Protein AF-I6SZM3-F1 (afdb_monomer_lite)

pLDDT: mean 70.69, std 16.05, range [26.09, 91.19]

Organism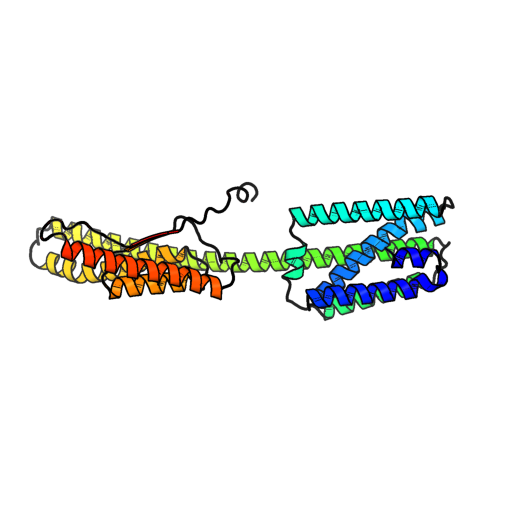: Enterococcus hirae (strain ATCC 9790 / DSM 20160 / JCM 8729 / LMG 6399 / NBRC 3181 / NCIMB 6459 / NCDO 1258 / NCTC 12367 / WDCM 00089 / R) (NCBI:txid768486)

Secondary structure (DSSP, 8-state):
-HHHHHHHH-GGGHHHHHHHHHHHHHHHHHHHH--HHHHHHHHHHHHHHHHHHHIIIIIHHHHTT---HHHHHHHHHHHHHHHHHHHHHHHHHH-HHHHHHT-----HHHHHHHHHHHHHHHHHHTTS-TTSHHHHHHHHHHHHHHHHHHHHHHHHHHHHHHHHHHHHHHHHHHHHHHHHHHHHHHHHHHHHHHHHHHHHHHTT--SSHHHHHHHHHHHHHHHHHHHHHHHHHHTB--HHHHHHHHHHHHHHHHTT--EEEEE-S-BPPPSS-HHHHHHHHHHHHHHHHHHHHHHHHHHHHH-SS------EEEEE-----TTSSS--

InterPro domains:
  IPR036890 Histidine kinase/HSP90-like ATPase superfamily [G3DSA:3.30.565.10] (228-309)

Sequence (328 aa):
MGLTLLNIWLIEWTPVFLVLLYFYNGKYIFQETRNLFIVFLLNTFCVNFIGISVFLTIEVPRFLENYDLLANAILEILLLVAILIVMKELDKKFRISNYLYAYKKNRLFSTFLIICMFMSLLWYHLLFSMDSLDFLLTSFILVASNSFYGLLMLLILLNEKKEEYYQIYLESMKKNEEYYQKLEEFRHDYKNYVGVMEDLVQNKQIHNEIEAIVGEEKEFFETQLNDALHMKLQKIYDPLLQGVFVKFVKRAEELRIPYKIQVNHIIPKLSMNSYDMIRLFTNIIENAFVHYDQTMAKEKKKSRSLLNICGIVFILNLVIPAKTLEKI

Structure (mmCIF, N/CA/C/O backbone):
data_AF-I6SZM3-F1
#
_entry.id   AF-I6SZM3-F1
#
loop_
_atom_site.group_PDB
_atom_site.id
_atom_site.type_symbol
_atom_site.label_atom_id
_atom_site.label_alt_id
_atom_site.label_comp_id
_atom_site.label_asym_id
_atom_site.label_entity_id
_atom_site.label_seq_id
_atom_site.pdbx_PDB_ins_code
_atom_site.Cartn_x
_atom_site.Cartn_y
_atom_site.Cartn_z
_atom_site.occupancy
_atom_site.B_iso_or_equiv
_atom_site.auth_seq_id
_atom_site.auth_comp_id
_atom_site.auth_asym_id
_atom_site.auth_atom_id
_atom_site.pdbx_PDB_model_num
ATOM 1 N N . MET A 1 1 ? 3.524 -2.234 -24.920 1.00 46.41 1 MET A N 1
ATOM 2 C CA . MET A 1 1 ? 3.717 -3.329 -25.895 1.00 46.41 1 MET A CA 1
ATOM 3 C C . MET A 1 1 ? 3.578 -2.865 -27.339 1.00 46.41 1 MET A C 1
ATOM 5 O O . MET A 1 1 ? 4.598 -2.780 -27.997 1.00 46.41 1 MET A O 1
ATOM 9 N N . GLY A 1 2 ? 2.393 -2.489 -27.843 1.00 42.62 2 GLY A N 1
ATOM 10 C CA . GLY A 1 2 ? 2.285 -1.977 -29.228 1.00 42.62 2 GLY A CA 1
ATOM 11 C C . GLY A 1 2 ? 3.115 -0.710 -29.469 1.00 42.62 2 GLY A C 1
ATOM 12 O O . GLY A 1 2 ? 3.754 -0.552 -30.500 1.00 42.62 2 GLY A O 1
ATOM 13 N N . LEU A 1 3 ? 3.182 0.143 -28.447 1.00 44.09 3 LEU A N 1
ATOM 14 C CA . LEU A 1 3 ? 4.001 1.341 -28.470 1.00 44.09 3 LEU A CA 1
ATOM 15 C C . LEU A 1 3 ? 5.521 1.018 -28.405 1.00 44.09 3 LEU A C 1
ATOM 17 O O . LEU A 1 3 ? 6.299 1.488 -29.225 1.00 44.09 3 LEU A O 1
ATOM 21 N N . THR A 1 4 ? 5.956 0.137 -27.504 1.00 50.16 4 THR A N 1
ATOM 22 C CA . THR A 1 4 ? 7.371 -0.280 -27.401 1.00 50.16 4 THR A CA 1
ATOM 23 C C . THR A 1 4 ? 7.883 -0.990 -28.665 1.00 50.16 4 THR A C 1
ATOM 25 O O . THR A 1 4 ? 9.046 -0.840 -29.009 1.00 50.16 4 THR A O 1
ATOM 28 N N . LEU A 1 5 ? 7.013 -1.684 -29.409 1.00 51.66 5 LEU A N 1
ATOM 29 C CA . LEU A 1 5 ? 7.341 -2.274 -30.715 1.00 51.66 5 LEU A CA 1
ATOM 30 C C . LEU A 1 5 ? 7.530 -1.222 -31.824 1.00 51.66 5 LEU A C 1
ATOM 32 O O . LEU A 1 5 ? 8.397 -1.382 -32.676 1.00 51.66 5 LEU A O 1
ATOM 36 N N . LEU A 1 6 ? 6.756 -0.131 -31.798 1.00 49.47 6 LEU A N 1
ATOM 37 C CA . LEU A 1 6 ? 6.913 1.015 -32.709 1.00 49.47 6 LEU A CA 1
ATOM 38 C C . LEU A 1 6 ? 8.250 1.740 -32.498 1.00 49.47 6 LEU A C 1
ATOM 40 O O . LEU A 1 6 ? 8.842 2.241 -33.451 1.00 49.47 6 LEU A O 1
ATOM 44 N N . ASN A 1 7 ? 8.745 1.738 -31.260 1.00 53.72 7 ASN A N 1
ATOM 45 C CA . ASN A 1 7 ? 10.022 2.334 -30.885 1.00 53.72 7 ASN A CA 1
ATOM 46 C C . ASN A 1 7 ? 11.235 1.653 -31.545 1.00 53.72 7 ASN A C 1
ATOM 48 O O . ASN A 1 7 ? 12.211 2.312 -31.885 1.00 53.72 7 ASN A O 1
ATOM 52 N N . ILE A 1 8 ? 11.148 0.341 -31.786 1.00 57.28 8 ILE A N 1
ATOM 53 C CA . ILE A 1 8 ? 12.200 -0.437 -32.461 1.00 57.28 8 ILE A CA 1
ATOM 54 C C . ILE A 1 8 ? 12.401 0.039 -33.913 1.00 57.28 8 ILE A C 1
ATOM 56 O O . ILE A 1 8 ? 13.507 -0.035 -34.438 1.00 57.28 8 ILE A O 1
ATOM 60 N N . TRP A 1 9 ? 11.351 0.566 -34.554 1.00 50.09 9 TRP A N 1
ATOM 61 C CA . TRP A 1 9 ? 11.376 1.028 -35.949 1.00 50.09 9 TRP A CA 1
ATOM 62 C C . TRP A 1 9 ? 11.700 2.523 -36.108 1.00 50.09 9 TRP A C 1
ATOM 64 O O . TRP A 1 9 ? 12.057 2.953 -37.201 1.00 50.09 9 TRP A O 1
ATOM 74 N N . LEU A 1 10 ? 11.583 3.321 -35.040 1.00 57.75 10 LEU A N 1
ATOM 75 C CA . LEU A 1 10 ? 11.772 4.779 -35.041 1.00 57.75 10 LEU A CA 1
ATOM 76 C C . LEU A 1 10 ? 12.722 5.203 -33.913 1.00 57.75 10 LEU A C 1
ATOM 78 O O . LEU A 1 10 ? 12.390 6.049 -33.084 1.00 57.75 10 LEU A O 1
ATOM 82 N N . ILE A 1 11 ? 13.917 4.608 -33.899 1.00 58.97 11 ILE A N 1
ATOM 83 C CA . ILE A 1 11 ? 14.923 4.771 -32.837 1.00 58.97 11 ILE A CA 1
ATOM 84 C C . ILE A 1 11 ? 15.248 6.252 -32.563 1.00 58.97 11 ILE A C 1
ATOM 86 O O . ILE A 1 11 ? 15.385 6.641 -31.404 1.00 58.97 11 ILE A O 1
ATOM 90 N N . GLU A 1 12 ? 15.277 7.104 -33.593 1.00 58.69 12 GLU A N 1
ATOM 91 C CA . GLU A 1 12 ? 15.532 8.551 -33.464 1.00 58.69 12 GLU A CA 1
ATOM 92 C C . GLU A 1 12 ? 14.467 9.299 -32.637 1.00 58.69 12 GLU A C 1
ATOM 94 O O . GLU A 1 12 ? 14.761 10.316 -32.012 1.00 58.69 12 GLU A O 1
ATOM 99 N N . TRP A 1 13 ? 13.234 8.783 -32.579 1.00 64.12 13 TRP A N 1
ATOM 100 C CA . TRP A 1 13 ? 12.106 9.397 -31.865 1.00 64.12 13 TRP A CA 1
ATOM 101 C C . TRP A 1 13 ? 11.828 8.756 -30.500 1.00 64.12 13 TRP A C 1
ATOM 103 O O . TRP A 1 13 ? 10.879 9.149 -29.812 1.00 64.12 13 TRP A O 1
ATOM 113 N N . THR A 1 14 ? 12.677 7.816 -30.073 1.00 64.62 14 THR A N 1
ATOM 114 C CA . THR A 1 14 ? 12.557 7.098 -28.795 1.00 64.62 14 THR A CA 1
ATOM 115 C C . THR A 1 14 ? 12.304 7.995 -27.580 1.00 64.62 14 THR A C 1
ATOM 117 O O . THR A 1 14 ? 11.403 7.690 -26.792 1.00 64.62 14 THR A O 1
ATOM 120 N N . PRO A 1 15 ? 13.004 9.134 -27.409 1.00 64.50 15 PRO A N 1
ATOM 121 C CA . PRO A 1 15 ? 12.801 9.981 -26.235 1.00 64.50 15 PRO A CA 1
ATOM 122 C C . PRO A 1 15 ? 11.405 10.617 -26.205 1.00 64.50 15 PRO A C 1
ATOM 124 O O . PRO A 1 15 ? 10.724 10.593 -25.180 1.00 64.50 15 PRO A O 1
ATOM 127 N N . VAL A 1 16 ? 10.942 11.138 -27.346 1.00 68.69 16 VAL A N 1
ATOM 128 C CA . VAL A 1 16 ? 9.611 11.761 -27.488 1.00 68.69 16 VAL A CA 1
ATOM 129 C C . VAL A 1 16 ? 8.518 10.739 -27.195 1.00 68.69 16 VAL A C 1
ATOM 131 O O . VAL A 1 16 ? 7.520 11.021 -26.529 1.00 68.69 16 VAL A O 1
ATOM 134 N N . PHE A 1 17 ? 8.740 9.520 -27.663 1.00 69.19 17 PHE A N 1
ATOM 135 C CA . PHE A 1 17 ? 7.823 8.421 -27.496 1.00 69.19 17 PHE A CA 1
ATOM 136 C C . PHE A 1 17 ? 7.663 7.969 -26.040 1.00 69.19 17 PHE A C 1
ATOM 138 O O . PHE A 1 17 ? 6.541 7.796 -25.556 1.00 69.19 17 PHE A O 1
ATOM 145 N N . LEU A 1 18 ? 8.779 7.829 -25.320 1.00 68.50 18 LEU A N 1
ATOM 146 C CA . LEU A 1 18 ? 8.786 7.498 -23.896 1.00 68.50 18 LEU A CA 1
ATOM 147 C C . LEU A 1 18 ? 8.071 8.568 -23.064 1.00 68.50 18 LEU A C 1
ATOM 149 O O . LEU A 1 18 ? 7.306 8.228 -22.161 1.00 68.50 18 LEU A O 1
ATOM 153 N N . VAL A 1 19 ? 8.240 9.848 -23.410 1.00 73.50 19 VAL A N 1
ATOM 154 C CA . VAL A 1 19 ? 7.532 10.959 -22.756 1.00 73.50 19 VAL A CA 1
ATOM 155 C C . VAL A 1 19 ? 6.019 10.865 -22.985 1.00 73.50 19 VAL A C 1
ATOM 157 O O . VAL A 1 19 ? 5.245 10.969 -22.032 1.00 73.50 19 VAL A O 1
ATOM 160 N N . LEU A 1 20 ? 5.566 10.609 -24.216 1.00 76.75 20 LEU A N 1
ATOM 161 C CA . LEU A 1 20 ? 4.136 10.437 -24.506 1.00 76.75 20 LEU A CA 1
ATOM 162 C C . LEU A 1 20 ? 3.536 9.234 -23.768 1.00 76.75 20 LEU A C 1
ATOM 164 O O . LEU A 1 20 ? 2.445 9.338 -23.202 1.00 76.75 20 LEU A O 1
ATOM 168 N N . LEU A 1 21 ? 4.259 8.111 -23.724 1.00 75.62 21 LEU A N 1
ATOM 169 C CA . LEU A 1 21 ? 3.854 6.920 -22.979 1.00 75.62 21 LEU A CA 1
ATOM 170 C C . LEU A 1 21 ? 3.760 7.207 -21.472 1.00 75.62 21 LEU A C 1
ATOM 172 O O . LEU A 1 21 ? 2.810 6.768 -20.823 1.00 75.62 21 LEU A O 1
ATOM 176 N N . TYR A 1 22 ? 4.691 7.997 -20.930 1.00 80.62 22 TYR A N 1
ATOM 177 C CA . TYR A 1 22 ? 4.667 8.450 -19.540 1.00 80.62 22 TYR A CA 1
ATOM 178 C C . TYR A 1 22 ? 3.392 9.244 -19.231 1.00 80.62 22 TYR A C 1
ATOM 180 O O . TYR A 1 22 ? 2.684 8.928 -18.274 1.00 80.62 22 TYR A O 1
ATOM 188 N N . PHE A 1 23 ? 3.040 10.237 -20.053 1.00 84.06 23 PHE A N 1
ATOM 189 C CA . PHE A 1 23 ? 1.817 11.025 -19.854 1.00 84.06 23 PHE A CA 1
ATOM 190 C C . PHE A 1 23 ? 0.540 10.202 -20.049 1.00 84.06 23 PHE A C 1
ATOM 192 O O . PHE A 1 23 ? -0.420 10.374 -19.294 1.00 84.06 23 PHE A O 1
ATOM 199 N N . TYR A 1 24 ? 0.525 9.287 -21.021 1.00 84.75 24 TYR A N 1
ATOM 200 C CA . TYR A 1 24 ? -0.608 8.394 -21.259 1.00 84.75 24 TYR A CA 1
ATOM 201 C C . TYR A 1 24 ? -0.880 7.485 -20.051 1.00 84.75 24 TYR A C 1
ATOM 203 O O . TYR A 1 24 ? -2.004 7.463 -19.541 1.00 84.75 24 TYR A O 1
ATOM 211 N N . ASN A 1 25 ? 0.154 6.807 -19.538 1.00 83.31 25 ASN A N 1
ATOM 212 C CA . ASN A 1 25 ? 0.046 5.980 -18.332 1.00 83.31 25 ASN A CA 1
ATOM 213 C C . ASN A 1 25 ? -0.355 6.819 -17.116 1.00 83.31 25 ASN A C 1
ATOM 215 O O . ASN A 1 25 ? -1.251 6.438 -16.362 1.00 83.31 25 ASN A O 1
ATOM 219 N N . GLY A 1 26 ? 0.248 8.001 -16.963 1.00 85.25 26 GLY A N 1
ATOM 220 C CA . GLY A 1 26 ? -0.077 8.924 -15.882 1.00 85.25 26 GLY A CA 1
ATOM 221 C C . GLY A 1 26 ? -1.551 9.334 -15.882 1.00 85.25 26 GLY A C 1
ATOM 222 O O . GLY A 1 26 ? -2.199 9.310 -14.837 1.00 85.25 26 GLY A O 1
ATOM 223 N N . LYS A 1 27 ? -2.119 9.639 -17.056 1.00 87.69 27 LYS A N 1
ATOM 224 C CA . LYS A 1 27 ? -3.541 9.979 -17.201 1.00 87.69 27 LYS A CA 1
ATOM 225 C C . LYS A 1 27 ? -4.451 8.826 -16.771 1.00 87.69 27 LYS A C 1
ATOM 227 O O . LYS A 1 27 ? -5.414 9.070 -16.049 1.00 87.69 27 LYS A O 1
ATOM 232 N N . TYR A 1 28 ? -4.151 7.599 -17.196 1.00 86.38 28 TYR A N 1
ATOM 233 C CA . TYR A 1 28 ? -4.939 6.417 -16.833 1.00 86.38 28 TYR A CA 1
ATOM 234 C C . TYR A 1 28 ? -4.928 6.175 -15.316 1.00 86.38 28 TYR A C 1
ATOM 236 O O . TYR A 1 28 ? -5.979 6.066 -14.690 1.00 86.38 28 TYR A O 1
ATOM 244 N N . ILE A 1 29 ? -3.745 6.200 -14.693 1.00 84.94 29 ILE A N 1
ATOM 245 C CA . ILE A 1 29 ? -3.606 6.010 -13.240 1.00 84.94 29 ILE A CA 1
ATOM 246 C C . ILE A 1 29 ? -4.281 7.158 -12.469 1.00 84.94 29 ILE A C 1
ATOM 248 O O . ILE A 1 29 ? -4.839 6.947 -11.389 1.00 84.94 29 ILE A O 1
ATOM 252 N N . PHE A 1 30 ? -4.269 8.380 -13.012 1.00 87.31 30 PHE A N 1
ATOM 253 C CA . PHE A 1 30 ? -4.919 9.530 -12.382 1.00 87.31 30 PHE A CA 1
ATOM 254 C C . PHE A 1 30 ? -6.445 9.406 -12.364 1.00 87.31 30 PHE A C 1
ATOM 256 O O . PHE A 1 30 ? -7.066 9.807 -11.379 1.00 87.31 30 PHE A O 1
ATOM 263 N N . GLN A 1 31 ? -7.046 8.835 -13.413 1.00 87.00 31 GLN A N 1
ATOM 264 C CA . GLN A 1 31 ? -8.491 8.587 -13.456 1.00 87.00 31 GLN A CA 1
ATOM 265 C C . GLN A 1 31 ? -8.944 7.667 -12.315 1.00 87.00 31 GLN A C 1
ATOM 267 O O . GLN A 1 31 ? -9.992 7.920 -11.722 1.00 87.00 31 GLN A O 1
ATOM 272 N N . GLU A 1 32 ? -8.121 6.676 -11.968 1.00 83.62 32 GLU A N 1
ATOM 273 C CA . GLU A 1 32 ? -8.418 5.699 -10.918 1.00 83.62 32 GLU A CA 1
ATOM 274 C C . GLU A 1 32 ? -8.120 6.233 -9.506 1.00 83.62 32 GLU A C 1
ATOM 276 O O . GLU A 1 32 ? -8.932 6.128 -8.591 1.00 83.62 32 GLU A O 1
ATOM 281 N N . THR A 1 33 ? -6.947 6.841 -9.314 1.00 81.81 33 THR A N 1
ATOM 282 C CA . THR A 1 33 ? -6.440 7.204 -7.975 1.00 81.81 33 THR A CA 1
ATOM 283 C C . THR A 1 33 ? -6.847 8.603 -7.516 1.00 81.81 33 THR A C 1
ATOM 285 O O . THR A 1 33 ? -6.899 8.862 -6.313 1.00 81.81 33 THR A O 1
ATOM 288 N N . ARG A 1 34 ? -7.065 9.538 -8.455 1.00 83.50 34 ARG A N 1
ATOM 289 C CA . ARG A 1 34 ? -7.217 10.990 -8.217 1.00 83.50 34 ARG A CA 1
ATOM 290 C C . ARG A 1 34 ? -6.131 11.612 -7.320 1.00 83.50 34 ARG A C 1
ATOM 292 O O . ARG A 1 34 ? -6.330 12.694 -6.769 1.00 83.50 34 ARG A O 1
ATOM 299 N N . ASN A 1 35 ? -4.976 10.959 -7.180 1.00 83.38 35 ASN A N 1
ATOM 300 C CA . ASN A 1 35 ? -3.877 11.402 -6.328 1.00 83.38 35 ASN A CA 1
ATOM 301 C C . ASN A 1 35 ? -2.589 11.483 -7.152 1.00 83.38 35 ASN A C 1
ATOM 303 O O . ASN A 1 35 ? -1.994 10.461 -7.489 1.00 83.38 35 ASN A O 1
ATOM 307 N N . LEU A 1 36 ? -2.146 12.709 -7.452 1.00 83.44 36 LEU A N 1
ATOM 308 C CA . LEU A 1 36 ? -0.953 12.963 -8.268 1.00 83.44 36 LEU A CA 1
ATOM 309 C C . LEU A 1 36 ? 0.291 12.265 -7.716 1.00 83.44 36 LEU A C 1
ATOM 311 O O . LEU A 1 36 ? 1.082 11.729 -8.481 1.00 83.44 36 LEU A O 1
ATOM 315 N N . PHE A 1 37 ? 0.434 12.205 -6.395 1.00 84.69 37 PHE A N 1
ATOM 316 C CA . PHE A 1 37 ? 1.552 11.521 -5.760 1.00 84.69 37 PHE A CA 1
ATOM 317 C C . PHE A 1 37 ? 1.614 10.028 -6.122 1.00 84.69 37 PHE A C 1
ATOM 319 O O . PHE A 1 37 ? 2.667 9.518 -6.499 1.00 84.69 37 PHE A O 1
ATOM 326 N N . ILE A 1 38 ? 0.473 9.337 -6.051 1.00 84.56 38 ILE A N 1
ATOM 327 C CA . ILE A 1 38 ? 0.379 7.908 -6.375 1.00 84.56 38 ILE A CA 1
ATOM 328 C C . ILE A 1 38 ? 0.563 7.676 -7.873 1.00 84.56 38 ILE A C 1
ATOM 330 O O . ILE A 1 38 ? 1.220 6.712 -8.258 1.00 84.56 38 ILE A O 1
ATOM 334 N N . VAL A 1 39 ? 0.056 8.587 -8.708 1.00 87.00 39 VAL A N 1
ATOM 335 C CA . VAL A 1 39 ? 0.292 8.559 -10.156 1.00 87.00 39 VAL A CA 1
ATOM 336 C C . VAL A 1 39 ? 1.779 8.585 -10.461 1.00 87.00 39 VAL A C 1
ATOM 338 O O . VAL A 1 39 ? 2.263 7.698 -11.154 1.00 87.00 39 VAL A O 1
ATOM 341 N N . PHE A 1 40 ? 2.511 9.563 -9.927 1.00 84.25 40 PHE A N 1
ATOM 342 C CA . PHE A 1 40 ? 3.946 9.673 -10.171 1.00 84.25 40 PHE A CA 1
ATOM 343 C C . PHE A 1 40 ? 4.708 8.472 -9.622 1.00 84.25 40 PHE A C 1
ATOM 345 O O . PHE A 1 40 ? 5.557 7.930 -10.318 1.00 84.25 40 PHE A O 1
ATOM 352 N N . LEU A 1 41 ? 4.367 8.002 -8.424 1.00 85.44 41 LEU A N 1
ATOM 353 C CA . LEU A 1 41 ? 5.003 6.830 -7.835 1.00 85.44 41 LEU A CA 1
ATOM 354 C C . LEU A 1 41 ? 4.834 5.578 -8.708 1.00 85.44 41 LEU A C 1
ATOM 356 O O . LEU A 1 41 ? 5.822 4.938 -9.060 1.00 85.44 41 LEU A O 1
ATOM 360 N N . LEU A 1 42 ? 3.598 5.244 -9.089 1.00 85.69 42 LEU A N 1
ATOM 361 C CA . LEU A 1 42 ? 3.308 4.075 -9.921 1.00 85.69 42 LEU A CA 1
ATOM 362 C C . LEU A 1 42 ? 3.922 4.197 -11.316 1.00 85.69 42 LEU A C 1
ATOM 364 O O . LEU A 1 42 ? 4.492 3.234 -11.822 1.00 85.69 42 LEU A O 1
ATOM 368 N N . ASN A 1 43 ? 3.851 5.381 -11.921 1.00 85.56 43 ASN A N 1
ATOM 369 C CA . ASN A 1 43 ? 4.403 5.610 -13.250 1.00 85.56 43 ASN A CA 1
ATOM 370 C C . ASN A 1 43 ? 5.937 5.503 -13.244 1.00 85.56 43 ASN A C 1
ATOM 372 O O . ASN A 1 43 ? 6.509 4.855 -14.117 1.00 85.56 43 ASN A O 1
ATOM 376 N N . THR A 1 44 ? 6.602 6.040 -12.214 1.00 84.12 44 THR A N 1
ATOM 377 C CA . THR A 1 44 ? 8.046 5.862 -12.004 1.00 84.12 44 THR A CA 1
ATOM 378 C C . THR A 1 44 ? 8.405 4.392 -11.801 1.00 84.12 44 THR A C 1
ATOM 380 O O . THR A 1 44 ? 9.368 3.932 -12.403 1.00 84.12 44 THR A O 1
ATOM 383 N N . PHE A 1 45 ? 7.619 3.618 -11.044 1.00 85.62 45 PHE A N 1
ATOM 384 C CA . PHE A 1 45 ? 7.834 2.171 -10.928 1.00 85.62 45 PHE A CA 1
ATOM 385 C C . PHE A 1 45 ? 7.740 1.461 -12.284 1.00 85.62 45 PHE A C 1
ATOM 387 O O . PHE A 1 45 ? 8.641 0.703 -12.638 1.00 85.62 45 PHE A O 1
ATOM 394 N N . CYS A 1 46 ? 6.686 1.724 -13.063 1.00 83.25 46 CYS A N 1
ATOM 395 C CA . CYS A 1 46 ? 6.504 1.116 -14.381 1.00 83.25 46 CYS A CA 1
ATOM 396 C C . CYS A 1 46 ? 7.662 1.444 -15.332 1.00 83.25 46 CYS A C 1
ATOM 398 O O . CYS A 1 46 ? 8.212 0.549 -15.969 1.00 83.25 46 CYS A O 1
ATOM 400 N N . VAL A 1 47 ? 8.052 2.717 -15.401 1.00 81.88 47 VAL A N 1
ATOM 401 C CA . VAL A 1 47 ? 9.142 3.186 -16.266 1.00 81.88 47 VAL A CA 1
ATOM 402 C C . VAL A 1 47 ? 10.479 2.612 -15.820 1.00 81.88 47 VAL A C 1
ATOM 404 O O . VAL A 1 47 ? 11.277 2.217 -16.660 1.00 81.88 47 VAL A O 1
ATOM 407 N N . ASN A 1 48 ? 10.707 2.491 -14.513 1.00 86.31 48 ASN A N 1
ATOM 408 C CA . ASN A 1 48 ? 11.931 1.920 -13.973 1.00 86.31 48 ASN A CA 1
ATOM 409 C C . ASN A 1 48 ? 12.075 0.426 -14.306 1.00 86.31 48 ASN A C 1
ATOM 411 O O . ASN A 1 48 ? 13.155 -0.003 -14.689 1.00 86.31 48 ASN A O 1
ATOM 415 N N . PHE A 1 49 ? 10.999 -0.366 -14.239 1.00 85.50 49 PHE A N 1
ATOM 416 C CA . PHE A 1 49 ? 11.053 -1.775 -14.656 1.00 85.50 49 PHE A CA 1
ATOM 417 C C . PHE A 1 49 ? 11.307 -1.945 -16.156 1.00 85.50 49 PHE A C 1
ATOM 419 O O . PHE A 1 49 ? 12.062 -2.833 -16.549 1.00 85.50 49 PHE A O 1
ATOM 426 N N . ILE A 1 50 ? 10.719 -1.078 -16.984 1.00 83.19 50 ILE A N 1
ATOM 427 C CA . ILE A 1 50 ? 11.023 -1.033 -18.420 1.00 83.19 50 ILE A CA 1
ATOM 428 C C . ILE A 1 50 ? 12.493 -0.645 -18.628 1.00 83.19 50 ILE A C 1
ATOM 430 O O . ILE A 1 50 ? 13.192 -1.318 -19.375 1.00 83.19 50 ILE A O 1
ATOM 434 N N . GLY A 1 51 ? 12.985 0.370 -17.912 1.00 83.06 51 GLY A N 1
ATOM 435 C CA . GLY A 1 51 ? 14.378 0.817 -17.966 1.00 83.06 51 GLY A CA 1
ATOM 436 C C . GLY A 1 51 ? 15.380 -0.265 -17.560 1.00 83.06 51 GLY A C 1
ATOM 437 O O . GLY A 1 51 ? 16.348 -0.481 -18.275 1.00 83.06 51 GLY A O 1
ATOM 438 N N . ILE A 1 52 ? 15.120 -1.013 -16.479 1.00 86.62 52 ILE A N 1
ATOM 439 C CA . ILE A 1 52 ? 15.933 -2.180 -16.083 1.00 86.62 52 ILE A CA 1
ATOM 440 C C . ILE A 1 52 ? 15.970 -3.214 -17.212 1.00 86.62 52 ILE A C 1
ATOM 442 O O . ILE A 1 52 ? 17.029 -3.764 -17.512 1.00 86.62 52 ILE A O 1
ATOM 446 N N . SER A 1 53 ? 14.820 -3.476 -17.840 1.00 86.38 53 SER A N 1
ATOM 447 C CA . SER A 1 53 ? 14.736 -4.449 -18.925 1.00 86.38 53 SER A CA 1
ATOM 448 C C . SER A 1 53 ? 15.556 -4.024 -20.138 1.00 86.38 53 SER A C 1
ATOM 450 O O . SER A 1 53 ? 16.372 -4.804 -20.626 1.00 86.38 53 SER A O 1
ATOM 452 N N . VAL A 1 54 ? 15.401 -2.776 -20.580 1.00 83.56 54 VAL A N 1
ATOM 453 C CA . VAL A 1 54 ? 16.154 -2.201 -21.704 1.00 83.56 54 VAL A CA 1
ATOM 454 C C . VAL A 1 54 ? 17.654 -2.159 -21.400 1.00 83.56 54 VAL A C 1
ATOM 456 O O . VAL A 1 54 ? 18.455 -2.591 -22.227 1.00 83.56 54 VAL A O 1
ATOM 459 N N . PHE A 1 55 ? 18.044 -1.737 -20.195 1.00 86.31 55 PHE A N 1
ATOM 460 C CA . PHE A 1 55 ? 19.444 -1.687 -19.771 1.00 86.31 55 PHE A CA 1
ATOM 461 C C . PHE A 1 55 ? 20.120 -3.062 -19.877 1.00 86.31 55 PHE A C 1
ATOM 463 O O . PHE A 1 55 ? 21.179 -3.199 -20.487 1.00 86.31 55 PHE A O 1
ATOM 470 N N . LEU A 1 56 ? 19.485 -4.106 -19.330 1.00 87.19 56 LEU A N 1
ATOM 471 C CA . LEU A 1 56 ? 20.058 -5.455 -19.297 1.00 87.19 56 LEU A CA 1
ATOM 472 C C . LEU A 1 56 ? 20.062 -6.160 -20.658 1.00 87.19 56 LEU A C 1
ATOM 474 O O . LEU A 1 56 ? 20.950 -6.969 -20.912 1.00 87.19 56 LEU A O 1
ATOM 478 N N . THR A 1 57 ? 19.063 -5.905 -21.504 1.00 85.25 57 THR A N 1
ATOM 479 C CA . THR A 1 57 ? 18.850 -6.681 -22.740 1.00 85.25 57 THR A CA 1
ATOM 480 C C . THR A 1 57 ? 19.294 -5.959 -24.004 1.00 85.25 57 THR A C 1
ATOM 482 O O . THR A 1 57 ? 19.588 -6.615 -24.993 1.00 85.25 57 THR A O 1
ATOM 485 N N . ILE A 1 58 ? 19.395 -4.629 -23.987 1.00 81.62 58 ILE A N 1
ATOM 486 C CA . ILE A 1 58 ? 19.776 -3.833 -25.158 1.00 81.62 58 ILE A CA 1
ATOM 487 C C . ILE A 1 58 ? 21.087 -3.098 -24.897 1.00 81.62 58 ILE A C 1
ATOM 489 O O . ILE A 1 58 ? 22.039 -3.287 -25.650 1.00 81.62 58 ILE A O 1
ATOM 493 N N . GLU A 1 59 ? 21.168 -2.294 -23.837 1.00 82.38 59 GLU A N 1
ATOM 494 C CA . GLU A 1 59 ? 22.308 -1.388 -23.632 1.00 82.38 59 GLU A CA 1
ATOM 495 C C . GLU A 1 59 ? 23.597 -2.136 -23.268 1.00 82.38 59 GLU A C 1
ATOM 497 O O . GLU A 1 59 ? 24.639 -1.895 -23.876 1.00 82.38 59 GLU A O 1
ATOM 502 N N . VAL A 1 60 ? 23.528 -3.102 -22.344 1.00 85.94 60 VAL A N 1
ATOM 503 C CA . VAL A 1 60 ? 24.688 -3.929 -21.971 1.00 85.94 60 VAL A CA 1
ATOM 504 C C . VAL A 1 60 ? 25.183 -4.792 -23.147 1.00 85.94 60 VAL A C 1
ATOM 506 O O . VAL A 1 60 ? 26.378 -4.738 -23.444 1.00 85.94 60 VAL A O 1
ATOM 509 N N . PRO A 1 61 ? 24.332 -5.553 -23.870 1.00 86.00 61 PRO A N 1
ATOM 510 C CA . PRO A 1 61 ? 24.787 -6.333 -25.025 1.00 86.00 61 PRO A CA 1
ATOM 511 C C . PRO A 1 61 ? 25.325 -5.483 -26.177 1.00 86.00 61 PRO A C 1
ATOM 513 O O . PRO A 1 61 ? 26.273 -5.901 -26.841 1.00 86.00 61 PRO A O 1
ATOM 516 N N . ARG A 1 62 ? 24.757 -4.288 -26.398 1.00 82.44 62 ARG A N 1
ATOM 517 C CA . ARG A 1 62 ? 25.249 -3.330 -27.396 1.00 82.44 62 ARG A CA 1
ATOM 518 C C . ARG A 1 62 ? 26.643 -2.814 -27.053 1.00 82.44 62 ARG A C 1
ATOM 520 O O . ARG A 1 62 ? 27.493 -2.786 -27.934 1.00 82.44 62 ARG A O 1
ATOM 527 N N . PHE A 1 63 ? 26.895 -2.477 -25.790 1.00 83.56 63 PHE A N 1
ATOM 528 C CA . PHE A 1 63 ? 28.225 -2.067 -25.331 1.00 83.56 63 PHE A CA 1
ATOM 529 C C . PHE A 1 63 ? 29.273 -3.186 -25.455 1.00 83.56 63 PHE A C 1
ATOM 531 O O . PHE A 1 63 ? 30.435 -2.917 -25.737 1.00 83.56 63 PHE A O 1
ATOM 538 N N . LEU A 1 64 ? 28.871 -4.447 -25.269 1.00 86.12 64 LEU A N 1
ATOM 539 C CA . LEU A 1 64 ? 29.749 -5.619 -25.393 1.00 86.12 64 LEU A CA 1
ATOM 540 C C . LEU A 1 64 ? 29.953 -6.101 -26.843 1.00 86.12 64 LEU A C 1
ATOM 542 O O . LEU A 1 64 ? 30.514 -7.178 -27.034 1.00 86.12 64 LEU A O 1
ATOM 546 N N . GLU A 1 65 ? 29.460 -5.361 -27.842 1.00 81.81 65 GLU A N 1
ATOM 547 C CA . GLU A 1 65 ? 29.496 -5.709 -29.276 1.00 81.81 65 GLU A CA 1
ATOM 548 C C . GLU A 1 65 ? 28.823 -7.057 -29.642 1.00 81.81 65 GLU A C 1
ATOM 550 O O . GLU A 1 65 ? 28.911 -7.520 -30.776 1.00 81.81 65 GLU A O 1
ATOM 555 N N . ASN A 1 66 ? 28.067 -7.666 -28.720 1.00 79.00 66 ASN A N 1
ATOM 556 C CA . ASN A 1 66 ? 27.358 -8.942 -28.897 1.00 79.00 66 ASN A CA 1
ATOM 557 C C . ASN A 1 66 ? 25.853 -8.718 -29.126 1.00 79.00 66 ASN A C 1
ATOM 559 O O . ASN A 1 66 ? 24.998 -9.338 -28.485 1.00 79.00 66 ASN A O 1
ATOM 563 N N . TYR A 1 67 ? 25.516 -7.778 -30.008 1.00 78.44 67 TYR A N 1
ATOM 564 C CA . TYR A 1 67 ? 24.141 -7.334 -30.206 1.00 78.44 67 TYR A CA 1
ATOM 565 C C . TYR A 1 67 ? 23.462 -8.022 -31.395 1.00 78.44 67 TYR A C 1
ATOM 567 O O . TYR A 1 67 ? 23.723 -7.694 -32.550 1.00 78.44 67 TYR A O 1
ATOM 575 N N . ASP A 1 68 ? 22.523 -8.920 -31.097 1.00 86.06 68 ASP A N 1
ATOM 576 C CA . ASP A 1 68 ? 21.516 -9.391 -32.051 1.00 86.06 68 ASP A CA 1
ATOM 577 C C . ASP A 1 68 ? 20.154 -8.787 -31.684 1.00 86.06 68 ASP A C 1
ATOM 579 O O . ASP A 1 68 ? 19.610 -9.045 -30.606 1.00 86.06 68 ASP A O 1
ATOM 583 N N . LEU A 1 69 ? 19.603 -7.974 -32.590 1.00 78.81 69 LEU A N 1
ATOM 584 C CA . LEU A 1 69 ? 18.330 -7.269 -32.428 1.00 78.81 69 LEU A CA 1
ATOM 585 C C . LEU A 1 69 ? 17.181 -8.221 -32.051 1.00 78.81 69 LEU A C 1
ATOM 587 O O . LEU A 1 69 ? 16.397 -7.914 -31.153 1.00 78.81 69 LEU A O 1
ATOM 591 N N . LEU A 1 70 ? 17.067 -9.372 -32.724 1.00 81.88 70 LEU A N 1
ATOM 592 C CA . LEU A 1 70 ? 15.937 -10.285 -32.531 1.00 81.88 70 LEU A CA 1
ATOM 593 C C . LEU A 1 70 ? 16.058 -11.053 -31.218 1.00 81.88 70 LEU A C 1
ATOM 595 O O . LEU A 1 70 ? 15.088 -11.133 -30.461 1.00 81.88 70 LEU A O 1
ATOM 599 N N . ALA A 1 71 ? 17.245 -11.591 -30.930 1.00 85.25 71 ALA A N 1
ATOM 600 C CA . ALA A 1 71 ? 17.487 -12.328 -29.695 1.00 85.25 71 ALA A CA 1
ATOM 601 C C . ALA A 1 71 ? 17.282 -11.432 -28.462 1.00 85.25 71 ALA A C 1
ATOM 603 O O . ALA A 1 71 ? 16.606 -11.831 -27.511 1.00 85.25 71 ALA A O 1
ATOM 604 N N . ASN A 1 72 ? 17.787 -10.197 -28.512 1.00 83.94 72 ASN A N 1
ATOM 605 C CA . ASN A 1 72 ? 17.666 -9.235 -27.420 1.00 83.94 72 ASN A CA 1
ATOM 606 C C . ASN A 1 72 ? 16.231 -8.726 -27.232 1.00 83.94 72 ASN A C 1
ATOM 608 O O . ASN A 1 72 ? 15.778 -8.617 -26.096 1.00 83.94 72 ASN A O 1
ATOM 612 N N . ALA A 1 73 ? 15.469 -8.508 -28.310 1.00 82.00 73 ALA A N 1
ATOM 613 C CA . ALA A 1 73 ? 14.053 -8.145 -28.202 1.00 82.00 73 ALA A CA 1
ATOM 614 C C . ALA A 1 73 ? 13.204 -9.273 -27.581 1.00 82.00 73 ALA A C 1
ATOM 616 O O . ALA A 1 73 ? 12.317 -9.018 -26.764 1.00 82.00 73 ALA A O 1
ATOM 617 N N . ILE A 1 74 ? 13.478 -10.537 -27.929 1.00 86.69 74 ILE A N 1
ATOM 618 C CA . ILE A 1 74 ? 12.813 -11.693 -27.303 1.00 86.69 74 ILE A CA 1
ATOM 619 C C . ILE A 1 74 ? 13.177 -11.774 -25.816 1.00 86.69 74 ILE A C 1
ATOM 621 O O . ILE A 1 74 ? 12.299 -11.994 -24.976 1.00 86.69 74 ILE A O 1
ATOM 625 N N . LEU A 1 75 ? 14.453 -11.568 -25.484 1.00 87.19 75 LEU A N 1
ATOM 626 C CA . LEU A 1 75 ? 14.937 -11.562 -24.107 1.00 87.19 75 LEU A CA 1
ATOM 627 C C . LEU A 1 75 ? 14.291 -10.440 -23.280 1.00 87.19 75 LEU A C 1
ATOM 629 O O . LEU A 1 75 ? 13.869 -10.693 -22.153 1.00 87.19 75 LEU A O 1
ATOM 633 N N . GLU A 1 76 ? 14.145 -9.239 -23.845 1.00 85.94 76 GLU A N 1
ATOM 634 C CA . GLU A 1 76 ? 13.457 -8.105 -23.215 1.00 85.94 76 GLU A CA 1
ATOM 635 C C . GLU A 1 76 ? 12.009 -8.465 -22.860 1.00 85.94 76 GLU A C 1
ATOM 637 O O . GLU A 1 76 ? 11.566 -8.271 -21.726 1.00 85.94 76 GLU A O 1
ATOM 642 N N . ILE A 1 77 ? 11.268 -9.052 -23.807 1.00 86.31 77 ILE A N 1
ATOM 643 C CA . ILE A 1 77 ? 9.876 -9.464 -23.584 1.00 86.31 77 ILE A CA 1
ATOM 644 C C . ILE A 1 77 ? 9.797 -10.522 -22.477 1.00 86.31 77 ILE A C 1
ATOM 646 O O . ILE A 1 77 ? 8.943 -10.417 -21.592 1.00 86.31 77 ILE A O 1
ATOM 650 N N . LEU A 1 78 ? 10.679 -11.526 -22.496 1.00 89.62 78 LEU A N 1
ATOM 651 C CA . LEU A 1 78 ? 10.730 -12.564 -21.462 1.00 89.62 78 LEU A CA 1
ATOM 652 C C . LEU A 1 78 ? 11.019 -11.972 -20.078 1.00 89.62 78 LEU A C 1
ATOM 654 O O . LEU A 1 78 ? 10.365 -12.346 -19.101 1.00 89.62 78 LEU A O 1
ATOM 658 N N . LEU A 1 79 ? 11.955 -11.027 -19.993 1.00 88.12 79 LEU A N 1
ATOM 659 C CA . LEU A 1 79 ? 12.334 -10.387 -18.739 1.00 88.12 79 LEU A CA 1
ATOM 660 C C . LEU A 1 79 ? 11.206 -9.502 -18.189 1.00 88.12 79 LEU A C 1
ATOM 662 O O . LEU A 1 79 ? 10.893 -9.580 -17.000 1.00 88.12 79 LEU A O 1
ATOM 666 N N . LEU A 1 80 ? 10.514 -8.744 -19.044 1.00 86.94 80 LEU A N 1
ATOM 667 C CA . LEU A 1 80 ? 9.316 -7.991 -18.658 1.00 86.94 80 LEU A CA 1
ATOM 668 C C . LEU A 1 80 ? 8.207 -8.908 -18.129 1.00 86.94 80 LEU A C 1
ATOM 670 O O . LEU A 1 80 ? 7.594 -8.607 -17.104 1.00 86.94 80 LEU A O 1
ATOM 674 N N . VAL A 1 81 ? 7.957 -10.043 -18.788 1.00 89.50 81 VAL A N 1
ATOM 675 C CA . VAL A 1 81 ? 6.973 -11.031 -18.318 1.00 89.50 81 VAL A CA 1
ATOM 676 C C . VAL A 1 81 ? 7.376 -11.591 -16.953 1.00 89.50 81 VAL A C 1
ATOM 678 O O . VAL A 1 81 ? 6.532 -11.676 -16.058 1.00 89.50 81 VAL A O 1
ATOM 681 N N . ALA A 1 82 ? 8.656 -11.914 -16.754 1.00 89.88 82 ALA A N 1
ATOM 682 C CA . ALA A 1 82 ? 9.165 -12.378 -15.467 1.00 89.88 82 ALA A CA 1
ATOM 683 C C . ALA A 1 82 ? 8.964 -11.328 -14.359 1.00 89.88 82 ALA A C 1
ATOM 685 O O . ALA A 1 82 ? 8.449 -11.659 -13.288 1.00 89.88 82 ALA A O 1
ATOM 686 N N . ILE A 1 83 ? 9.280 -10.056 -14.628 1.00 87.88 83 ILE A N 1
ATOM 687 C CA . ILE A 1 83 ? 9.056 -8.944 -13.692 1.00 87.88 83 ILE A CA 1
ATOM 688 C C . ILE A 1 83 ? 7.571 -8.830 -13.324 1.00 87.88 83 ILE A C 1
ATOM 690 O O . ILE A 1 83 ? 7.238 -8.723 -12.143 1.00 87.88 83 ILE A O 1
ATOM 694 N N . LEU A 1 84 ? 6.661 -8.907 -14.301 1.00 87.56 84 LEU A N 1
ATOM 695 C CA . LEU A 1 84 ? 5.218 -8.835 -14.049 1.00 87.56 84 LEU A CA 1
ATOM 696 C C . LEU A 1 84 ? 4.713 -9.999 -13.185 1.00 87.56 84 LEU A C 1
ATOM 698 O O . LEU A 1 84 ? 3.865 -9.793 -12.313 1.00 87.56 84 LEU A O 1
ATOM 702 N N . ILE A 1 85 ? 5.241 -11.212 -13.383 1.00 90.69 85 ILE A N 1
ATOM 703 C CA . ILE A 1 85 ? 4.921 -12.373 -12.540 1.00 90.69 85 ILE A CA 1
ATOM 704 C C . ILE A 1 85 ? 5.390 -12.127 -11.103 1.00 90.69 85 ILE A C 1
ATOM 706 O O . ILE A 1 85 ? 4.606 -12.305 -10.168 1.00 90.69 85 ILE A O 1
ATOM 710 N N . VAL A 1 86 ? 6.629 -11.662 -10.919 1.00 88.75 86 VAL A N 1
ATOM 711 C CA . VAL A 1 86 ? 7.178 -11.344 -9.592 1.00 88.75 86 VAL A CA 1
ATOM 712 C C . VAL A 1 86 ? 6.340 -10.270 -8.901 1.00 88.75 86 VAL A C 1
ATOM 714 O O . VAL A 1 86 ? 5.946 -10.450 -7.749 1.00 88.75 86 VAL A O 1
ATOM 717 N N . MET A 1 87 ? 5.994 -9.187 -9.603 1.00 84.50 87 MET A N 1
ATOM 718 C CA . MET A 1 87 ? 5.131 -8.133 -9.064 1.00 84.50 87 MET A CA 1
ATOM 719 C C . MET A 1 87 ? 3.765 -8.670 -8.628 1.00 84.50 87 MET A C 1
ATOM 721 O O . MET A 1 87 ? 3.278 -8.310 -7.558 1.00 84.50 87 MET A O 1
ATOM 725 N N . LYS A 1 88 ? 3.159 -9.562 -9.419 1.00 88.25 88 LYS A N 1
ATOM 726 C CA . LYS A 1 88 ? 1.867 -10.175 -9.093 1.00 88.25 88 LYS A CA 1
ATOM 727 C C . LYS A 1 88 ? 1.942 -11.046 -7.840 1.00 88.25 88 LYS A C 1
ATOM 729 O O . LYS A 1 88 ? 1.030 -11.009 -7.017 1.00 88.25 88 LYS A O 1
ATOM 734 N N . GLU A 1 89 ? 3.009 -11.823 -7.673 1.00 88.62 89 GLU A N 1
ATOM 735 C CA . GLU A 1 89 ? 3.205 -12.639 -6.468 1.00 88.62 89 GLU A CA 1
ATOM 736 C C . GLU A 1 89 ? 3.495 -11.782 -5.227 1.00 88.62 89 GLU A C 1
ATOM 738 O O . GLU A 1 89 ? 2.959 -12.050 -4.146 1.00 88.62 89 GLU A O 1
ATOM 743 N N . LEU A 1 90 ? 4.267 -10.700 -5.378 1.00 82.50 90 LEU A N 1
ATOM 744 C CA . LEU A 1 90 ? 4.484 -9.726 -4.307 1.00 82.50 90 LEU A CA 1
ATOM 745 C C . LEU A 1 90 ? 3.171 -9.059 -3.884 1.00 82.50 90 LEU A C 1
ATOM 747 O O . LEU A 1 90 ? 2.895 -8.959 -2.688 1.00 82.50 90 LEU A O 1
ATOM 751 N N . ASP A 1 91 ? 2.329 -8.665 -4.837 1.00 84.62 91 ASP A N 1
ATOM 752 C CA . ASP A 1 91 ? 1.042 -8.043 -4.537 1.00 84.62 91 ASP A CA 1
ATOM 753 C C . ASP A 1 91 ? 0.071 -9.007 -3.840 1.00 84.62 91 ASP A C 1
ATOM 755 O O . ASP A 1 91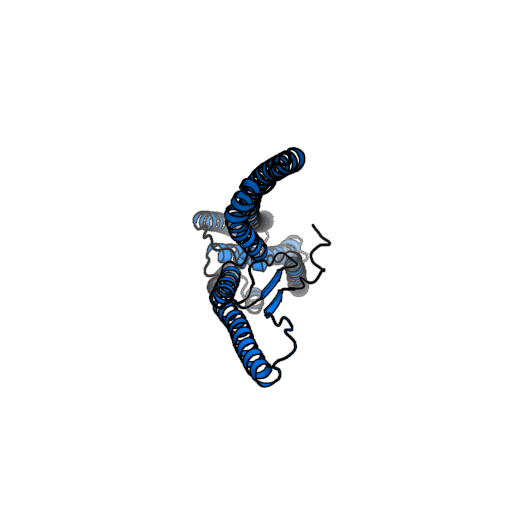 ? -0.579 -8.626 -2.869 1.00 84.62 91 ASP A O 1
ATOM 759 N N . LYS A 1 92 ? 0.037 -10.291 -4.222 1.00 85.75 92 LYS A N 1
ATOM 760 C CA . LYS A 1 92 ? -0.761 -11.302 -3.501 1.00 85.75 92 LYS A CA 1
ATOM 761 C C . LYS A 1 92 ? -0.351 -11.430 -2.033 1.00 85.75 92 LYS A C 1
ATOM 763 O O . LYS A 1 92 ? -1.217 -11.555 -1.165 1.00 85.75 92 LYS A O 1
ATOM 768 N N . LYS A 1 93 ? 0.957 -11.427 -1.757 1.00 81.12 93 LYS A N 1
ATOM 769 C CA . LYS A 1 93 ? 1.503 -11.632 -0.407 1.00 81.12 93 LYS A CA 1
ATOM 770 C C . LYS A 1 93 ? 1.376 -10.387 0.468 1.00 81.12 93 LYS A C 1
ATOM 772 O O . LYS A 1 93 ? 1.011 -10.502 1.633 1.00 81.12 93 LYS A O 1
ATOM 777 N N . PHE A 1 94 ? 1.685 -9.218 -0.085 1.00 77.12 94 PHE A N 1
ATOM 778 C CA . PHE A 1 94 ? 1.812 -7.972 0.672 1.00 77.12 94 PHE A CA 1
ATOM 779 C C . PHE A 1 94 ? 0.666 -6.985 0.438 1.00 77.12 94 PHE A C 1
ATOM 781 O O . PHE A 1 94 ? 0.621 -5.964 1.111 1.00 77.12 94 PHE A O 1
ATOM 788 N N . ARG A 1 95 ? -0.264 -7.265 -0.487 1.00 80.75 95 ARG A N 1
ATOM 789 C CA . ARG A 1 95 ? -1.414 -6.408 -0.835 1.00 80.75 95 ARG A CA 1
ATOM 790 C C . ARG A 1 95 ? -1.023 -4.950 -1.104 1.00 80.75 95 ARG A C 1
ATOM 792 O O . ARG A 1 95 ? -1.760 -4.032 -0.745 1.00 80.75 95 ARG A O 1
ATOM 799 N N . ILE A 1 96 ? 0.141 -4.741 -1.721 1.00 77.25 96 ILE A N 1
ATOM 800 C CA . ILE A 1 96 ? 0.778 -3.429 -1.925 1.00 77.25 96 ILE A CA 1
ATOM 801 C C . ILE A 1 96 ? -0.167 -2.482 -2.669 1.00 77.25 96 ILE A C 1
ATOM 803 O O . ILE A 1 96 ? -0.314 -1.325 -2.278 1.00 77.25 96 ILE A O 1
ATOM 807 N N . SER A 1 97 ? -0.877 -2.989 -3.679 1.00 77.31 97 SER A N 1
ATOM 808 C CA . SER A 1 97 ? -1.854 -2.223 -4.455 1.00 77.31 97 SER A CA 1
ATOM 809 C C . SER A 1 97 ? -2.942 -1.623 -3.568 1.00 77.31 97 SER A C 1
ATOM 811 O O . SER A 1 97 ? -3.246 -0.439 -3.684 1.00 77.31 97 SER A O 1
ATOM 813 N N . ASN A 1 98 ? -3.477 -2.388 -2.611 1.00 79.12 98 ASN A N 1
ATOM 814 C CA . ASN A 1 98 ? -4.512 -1.882 -1.707 1.00 79.12 98 ASN A CA 1
ATOM 815 C C . ASN A 1 98 ? -3.996 -0.722 -0.848 1.00 79.12 98 ASN A C 1
ATOM 817 O O . ASN A 1 98 ? -4.723 0.245 -0.626 1.00 79.12 98 ASN A O 1
ATOM 821 N N . TYR A 1 99 ? -2.743 -0.794 -0.390 1.00 76.06 99 TYR A N 1
ATOM 822 C CA . TYR A 1 99 ? -2.126 0.291 0.371 1.00 76.06 99 TYR A CA 1
ATOM 823 C C . TYR A 1 99 ? -1.928 1.548 -0.483 1.00 76.06 99 TYR A C 1
ATOM 825 O O . TYR A 1 99 ? -2.191 2.651 -0.004 1.00 76.06 99 TYR A O 1
ATOM 833 N N . LEU A 1 100 ? -1.527 1.381 -1.747 1.00 78.62 100 LEU A N 1
ATOM 834 C CA . LEU A 1 100 ? -1.325 2.476 -2.697 1.00 78.62 100 LEU A CA 1
ATOM 835 C C . LEU A 1 100 ? -2.635 3.191 -3.049 1.00 78.62 100 LEU A C 1
ATOM 837 O O . LEU A 1 100 ? -2.708 4.413 -2.944 1.00 78.62 100 LEU A O 1
ATOM 841 N N . TYR A 1 101 ? -3.688 2.446 -3.397 1.00 77.50 101 TYR A N 1
ATOM 842 C CA . TYR A 1 101 ? -4.991 3.026 -3.746 1.00 77.50 101 TYR A CA 1
ATOM 843 C C . TYR A 1 101 ? -5.721 3.635 -2.539 1.00 77.50 101 TYR A C 1
ATOM 845 O O . TYR A 1 101 ? -6.463 4.604 -2.687 1.00 77.50 101 TYR A O 1
ATOM 853 N N . ALA A 1 102 ? -5.497 3.118 -1.327 1.00 75.12 102 ALA A N 1
ATOM 854 C CA . ALA A 1 102 ? -6.076 3.682 -0.107 1.00 75.12 102 ALA A CA 1
ATOM 855 C C . ALA A 1 102 ? -5.382 4.977 0.365 1.00 75.12 102 ALA A C 1
ATOM 857 O O . ALA A 1 102 ? -5.851 5.618 1.313 1.00 75.12 102 ALA A O 1
ATOM 858 N N . TYR A 1 103 ? -4.259 5.363 -0.247 1.00 78.25 103 TYR A N 1
ATOM 859 C CA . TYR A 1 103 ? -3.472 6.515 0.173 1.00 78.25 103 TYR A CA 1
ATOM 860 C C . TYR A 1 103 ? -4.058 7.836 -0.344 1.00 78.25 103 TYR A C 1
ATOM 862 O O . TYR A 1 103 ? -4.064 8.127 -1.541 1.00 78.25 103 TYR A O 1
ATOM 870 N N . LYS A 1 104 ? -4.524 8.682 0.581 1.00 74.31 104 LYS A N 1
ATOM 871 C CA . LYS A 1 104 ? -5.222 9.940 0.252 1.00 74.31 104 LYS A CA 1
ATOM 872 C C . LYS A 1 104 ? -4.371 11.201 0.384 1.00 74.31 104 LYS A C 1
ATOM 874 O O . LYS A 1 104 ? -4.752 12.247 -0.133 1.00 74.31 104 LYS A O 1
ATOM 879 N N . LYS A 1 105 ? -3.241 11.139 1.090 1.00 78.81 105 LYS A N 1
ATOM 880 C CA . LYS A 1 105 ? -2.393 12.313 1.325 1.00 78.81 105 LYS A CA 1
ATOM 881 C C . LYS A 1 105 ? -1.676 12.671 0.023 1.00 78.81 105 LYS A C 1
ATOM 883 O O . LYS A 1 105 ? -1.108 11.806 -0.636 1.00 78.81 105 LYS A O 1
ATOM 888 N N . ASN A 1 106 ? -1.720 13.937 -0.371 1.00 75.88 106 ASN A N 1
ATOM 889 C CA . ASN A 1 106 ? -1.027 14.400 -1.568 1.00 75.88 106 ASN A CA 1
ATOM 890 C C . ASN A 1 106 ? 0.284 15.081 -1.158 1.00 75.88 106 ASN A C 1
ATOM 892 O O . ASN A 1 106 ? 0.271 16.053 -0.404 1.00 75.88 106 ASN A O 1
ATOM 896 N N . ARG A 1 107 ? 1.424 14.566 -1.629 1.00 79.62 107 ARG A N 1
ATOM 897 C CA . ARG A 1 107 ? 2.765 15.078 -1.299 1.00 79.62 107 ARG A CA 1
ATOM 898 C C . ARG A 1 107 ? 3.372 15.800 -2.497 1.00 79.62 107 ARG A C 1
ATOM 900 O O . ARG A 1 107 ? 4.375 15.366 -3.064 1.00 79.62 107 ARG A O 1
ATOM 907 N N . LEU A 1 108 ? 2.755 16.916 -2.876 1.00 80.25 108 LEU A N 1
ATOM 908 C CA . LEU A 1 108 ? 3.129 17.677 -4.073 1.00 80.25 108 LEU A CA 1
ATOM 909 C C . LEU A 1 108 ? 4.602 18.105 -4.075 1.00 80.25 108 LEU A C 1
ATOM 911 O O . LEU A 1 108 ? 5.268 17.950 -5.090 1.00 80.25 108 LEU A O 1
ATOM 915 N N . PHE A 1 109 ? 5.138 18.555 -2.937 1.00 83.31 109 PHE A N 1
ATOM 916 C CA . PHE A 1 109 ? 6.536 18.989 -2.843 1.00 83.31 109 PHE A CA 1
ATOM 917 C C . PHE A 1 109 ? 7.537 17.853 -3.112 1.00 83.31 109 PHE A C 1
ATOM 919 O O . PHE A 1 109 ? 8.448 18.001 -3.919 1.00 83.31 109 PHE A O 1
ATOM 926 N N . SER A 1 110 ? 7.333 16.688 -2.489 1.00 79.12 110 SER A N 1
ATOM 927 C CA . SER A 1 110 ? 8.174 15.506 -2.726 1.00 79.12 110 SER A CA 1
ATOM 928 C C . SER A 1 110 ? 8.056 15.016 -4.169 1.00 79.12 110 SER A C 1
ATOM 930 O O . SER A 1 110 ? 9.062 14.664 -4.776 1.00 79.12 110 SER A O 1
ATOM 932 N N . THR A 1 111 ? 6.845 15.056 -4.728 1.00 82.00 111 THR A N 1
ATOM 933 C CA . THR A 1 111 ? 6.591 14.699 -6.130 1.00 82.00 111 THR A CA 1
ATOM 934 C C . THR A 1 111 ? 7.360 15.621 -7.075 1.00 82.00 111 THR A C 1
ATOM 936 O O . THR A 1 111 ? 8.045 15.152 -7.977 1.00 82.00 111 THR A O 1
ATOM 939 N N . PHE A 1 112 ? 7.299 16.931 -6.832 1.00 85.94 112 PHE A N 1
ATOM 940 C CA . PHE A 1 112 ? 8.017 17.935 -7.610 1.00 85.94 112 PHE A CA 1
ATOM 941 C C . PHE A 1 112 ? 9.535 17.721 -7.564 1.00 85.94 112 PHE A C 1
ATOM 943 O O . PHE A 1 112 ? 10.179 17.703 -8.607 1.00 85.94 112 PHE A O 1
ATOM 950 N N . LEU A 1 113 ? 10.096 17.477 -6.376 1.00 84.56 113 LEU A N 1
ATOM 951 C CA . LEU A 1 113 ? 11.533 17.251 -6.200 1.00 84.56 113 LEU A CA 1
ATOM 952 C C . LEU A 1 113 ? 12.013 16.019 -6.988 1.00 84.56 113 LEU A C 1
ATOM 954 O O . LEU A 1 113 ? 13.030 16.090 -7.675 1.00 84.56 113 LEU A O 1
ATOM 958 N N . ILE A 1 114 ? 11.246 14.922 -6.956 1.00 81.94 114 ILE A N 1
ATOM 959 C CA . ILE A 1 114 ? 11.549 13.701 -7.722 1.00 81.94 114 ILE A CA 1
ATOM 960 C C . ILE A 1 114 ? 11.536 13.981 -9.226 1.00 81.94 114 ILE A C 1
ATOM 962 O O . ILE A 1 114 ? 12.455 13.565 -9.926 1.00 81.94 114 ILE A O 1
ATOM 966 N N . ILE A 1 115 ? 10.533 14.710 -9.723 1.00 83.75 115 ILE A N 1
ATOM 967 C CA . ILE A 1 115 ? 10.455 15.073 -11.144 1.00 83.75 115 ILE A CA 1
ATOM 968 C C . ILE A 1 115 ? 11.663 15.924 -11.540 1.00 83.75 115 ILE A C 1
ATOM 970 O O . ILE A 1 115 ? 12.289 15.646 -12.557 1.00 83.75 115 ILE A O 1
ATOM 974 N N . CYS A 1 116 ? 12.027 16.929 -10.741 1.00 87.25 116 CYS A N 1
ATOM 975 C CA . CYS A 1 116 ? 13.188 17.774 -11.020 1.00 87.25 116 CYS A CA 1
ATOM 976 C C . CYS A 1 116 ? 14.493 16.968 -11.064 1.00 87.25 116 CYS A C 1
ATOM 978 O O . CYS A 1 116 ? 15.263 17.117 -12.012 1.00 87.25 116 CYS A O 1
ATOM 980 N N . MET A 1 117 ? 14.717 16.085 -10.085 1.00 85.44 117 MET A N 1
ATOM 981 C CA . MET A 1 117 ? 15.866 15.172 -10.070 1.00 85.44 117 MET A CA 1
ATOM 982 C C . MET A 1 117 ? 15.883 14.278 -11.312 1.00 85.44 117 MET A C 1
ATOM 984 O O . MET A 1 117 ? 16.877 14.265 -12.035 1.00 85.44 117 MET A O 1
ATOM 988 N N . PHE A 1 118 ? 14.775 13.596 -11.610 1.00 84.69 118 PHE A N 1
ATOM 989 C CA . PHE A 1 118 ? 14.679 12.706 -12.765 1.00 84.69 118 PHE A CA 1
ATOM 990 C C . PHE A 1 118 ? 14.928 13.442 -14.087 1.00 84.69 118 PHE A C 1
ATOM 992 O O . PHE A 1 118 ? 15.730 12.985 -14.896 1.00 84.69 118 PHE A O 1
ATOM 999 N N . MET A 1 119 ? 14.309 14.609 -14.288 1.00 84.69 119 MET A N 1
ATOM 1000 C CA . MET A 1 119 ? 14.493 15.405 -15.505 1.00 84.69 119 MET A CA 1
ATOM 1001 C C . MET A 1 119 ? 15.929 15.919 -15.648 1.00 84.69 119 MET A C 1
ATOM 1003 O O . MET A 1 119 ? 16.451 15.929 -16.758 1.00 84.69 119 MET A O 1
ATOM 1007 N N . SER A 1 120 ? 16.587 16.305 -14.549 1.00 87.50 120 SER A N 1
ATOM 1008 C CA . SER A 1 120 ? 17.996 16.724 -14.582 1.00 87.50 120 SER A CA 1
ATOM 1009 C C . SER A 1 120 ? 18.942 15.580 -14.963 1.00 87.50 120 SER A C 1
ATOM 1011 O O . SER A 1 120 ? 19.822 15.769 -15.801 1.00 87.50 120 SER A O 1
ATOM 1013 N N . LEU A 1 121 ? 18.722 14.380 -14.414 1.00 86.44 121 LEU A N 1
ATOM 1014 C CA . LEU A 1 121 ? 19.496 13.181 -14.742 1.00 86.44 121 LEU A CA 1
ATOM 1015 C C . LEU A 1 121 ? 19.255 12.730 -16.182 1.00 86.44 121 LEU A C 1
ATOM 1017 O O . LEU A 1 121 ? 20.204 12.397 -16.884 1.00 86.44 121 LEU A O 1
ATOM 1021 N N . LEU A 1 122 ? 18.002 12.766 -16.639 1.00 84.31 122 LEU A N 1
ATOM 1022 C CA . LEU A 1 122 ? 17.643 12.430 -18.013 1.00 84.31 122 LEU A CA 1
ATOM 1023 C C . LEU A 1 122 ? 18.252 13.424 -19.008 1.00 84.31 122 LEU A C 1
ATOM 1025 O O . LEU A 1 122 ? 18.780 13.013 -20.035 1.00 84.31 122 LEU A O 1
ATOM 1029 N N . TRP A 1 123 ? 18.249 14.720 -18.685 1.00 87.31 123 TRP A N 1
ATOM 1030 C CA . TRP A 1 123 ? 18.923 15.735 -19.496 1.00 87.31 123 TRP A CA 1
ATOM 1031 C C . TRP A 1 123 ? 20.427 15.479 -19.600 1.00 87.31 123 TRP A C 1
ATOM 1033 O O . TRP A 1 123 ? 20.984 15.534 -20.691 1.00 87.31 123 TRP A O 1
ATOM 1043 N N . TYR A 1 124 ? 21.078 15.165 -18.477 1.00 87.81 124 TYR A N 1
ATOM 1044 C CA . TYR A 1 124 ? 22.503 14.843 -18.456 1.00 87.81 124 TYR A CA 1
ATOM 1045 C C . TYR A 1 124 ? 22.826 13.579 -19.265 1.00 87.81 124 TYR A C 1
ATOM 1047 O O . TYR A 1 124 ? 23.789 13.567 -20.024 1.00 87.81 124 TYR A O 1
ATOM 1055 N N . HIS A 1 125 ? 21.994 12.542 -19.157 1.00 86.94 125 HIS A N 1
ATOM 1056 C CA . HIS A 1 125 ? 22.142 11.289 -19.897 1.00 86.94 125 HIS A CA 1
ATOM 1057 C C . HIS A 1 125 ? 22.067 11.484 -21.424 1.00 86.94 125 HIS A C 1
ATOM 1059 O O . HIS A 1 125 ? 22.858 10.900 -22.159 1.00 86.94 125 HIS A O 1
ATOM 1065 N N . LEU A 1 126 ? 21.186 12.370 -21.904 1.00 85.38 126 LEU A N 1
ATOM 1066 C CA . LEU A 1 126 ? 21.026 12.671 -23.335 1.00 85.38 126 LEU A CA 1
ATOM 1067 C C . LEU A 1 126 ? 22.231 13.384 -23.978 1.00 85.38 126 LEU A C 1
ATOM 1069 O O . LEU A 1 126 ? 22.270 13.507 -25.201 1.00 85.38 126 LEU A O 1
ATOM 1073 N N . LEU A 1 127 ? 23.198 13.874 -23.192 1.00 87.44 127 LEU A N 1
ATOM 1074 C CA . LEU A 1 127 ? 24.406 14.522 -23.719 1.00 87.44 127 LEU A CA 1
ATOM 1075 C C . LEU A 1 127 ? 25.432 13.522 -24.268 1.00 87.44 127 LEU A C 1
ATOM 1077 O O . LEU A 1 127 ? 26.314 13.916 -25.032 1.00 87.44 127 LEU A O 1
ATOM 1081 N N . PHE A 1 128 ? 25.337 12.252 -23.876 1.00 86.38 128 PHE A N 1
ATOM 1082 C CA . PHE A 1 128 ? 26.305 11.224 -24.238 1.00 86.38 128 PHE A CA 1
ATOM 1083 C C . PHE A 1 128 ? 25.842 10.412 -25.446 1.00 86.38 128 PHE A C 1
ATOM 1085 O O . PHE A 1 128 ? 24.655 10.149 -25.636 1.00 86.38 128 PHE A O 1
ATOM 1092 N N . SER A 1 129 ? 26.798 9.994 -26.275 1.00 82.75 129 SER A N 1
ATOM 1093 C CA . SER A 1 129 ? 26.522 9.114 -27.408 1.00 82.75 129 SER A CA 1
ATOM 1094 C C . SER A 1 129 ? 26.251 7.686 -26.935 1.00 82.75 129 SER A C 1
ATOM 1096 O O . SER A 1 129 ? 26.906 7.193 -26.018 1.00 82.75 129 SER A O 1
ATOM 1098 N N . MET A 1 130 ? 25.324 7.007 -27.612 1.00 73.69 130 MET A N 1
ATOM 1099 C CA . MET A 1 130 ? 24.818 5.672 -27.250 1.00 73.69 130 MET A CA 1
ATOM 1100 C C . MET A 1 130 ? 25.904 4.596 -27.090 1.00 73.69 130 MET A C 1
ATOM 1102 O O . MET A 1 130 ? 25.708 3.644 -26.344 1.00 73.69 130 MET A O 1
ATOM 1106 N N . ASP A 1 131 ? 27.040 4.738 -27.776 1.00 75.19 131 ASP A N 1
ATOM 1107 C CA . ASP A 1 131 ? 28.115 3.737 -27.785 1.00 75.19 131 ASP A CA 1
ATOM 1108 C C . ASP A 1 131 ? 29.249 4.066 -26.785 1.00 75.19 131 ASP A C 1
ATOM 1110 O O . ASP A 1 131 ? 30.276 3.393 -26.747 1.00 75.19 131 ASP A O 1
ATOM 1114 N N . SER A 1 132 ? 29.092 5.115 -25.969 1.00 85.44 132 SER A N 1
ATOM 1115 C CA . SER A 1 132 ? 30.095 5.522 -24.978 1.00 85.44 132 SER A CA 1
ATOM 1116 C C . SER A 1 132 ? 29.929 4.807 -23.632 1.00 85.44 132 SER A C 1
ATOM 1118 O O . SER A 1 132 ? 28.821 4.502 -23.188 1.00 85.44 132 SER A O 1
ATOM 1120 N N . LEU A 1 133 ? 31.042 4.596 -22.922 1.00 87.94 133 LEU A N 1
ATOM 1121 C CA . LEU A 1 133 ? 31.023 4.093 -21.543 1.00 87.94 133 LEU A CA 1
ATOM 1122 C C . LEU A 1 133 ? 30.261 5.048 -20.606 1.00 87.94 133 LEU A C 1
ATOM 1124 O O . LEU A 1 133 ? 29.555 4.598 -19.703 1.00 87.94 133 LEU A O 1
ATOM 1128 N N . ASP A 1 134 ? 30.355 6.355 -20.854 1.00 89.06 134 ASP A N 1
ATOM 1129 C CA . ASP A 1 134 ? 29.636 7.381 -20.096 1.00 89.06 134 ASP A CA 1
ATOM 1130 C C . ASP A 1 134 ? 28.114 7.249 -20.256 1.00 89.06 134 ASP A C 1
ATOM 1132 O O . ASP A 1 134 ? 27.368 7.415 -19.288 1.00 89.06 134 ASP A O 1
ATOM 1136 N N . PHE A 1 135 ? 27.637 6.873 -21.446 1.00 87.50 135 PHE A N 1
ATOM 1137 C CA . PHE A 1 135 ? 26.224 6.571 -21.674 1.00 87.50 135 PHE A CA 1
ATOM 1138 C C . PHE A 1 135 ? 25.764 5.372 -20.838 1.00 87.50 135 PHE A C 1
ATOM 1140 O O . PHE A 1 135 ? 24.773 5.471 -20.118 1.00 87.50 135 PHE A O 1
ATOM 1147 N N . LEU A 1 136 ? 26.529 4.276 -20.829 1.00 88.31 136 LEU A N 1
ATOM 1148 C CA . LEU A 1 136 ? 26.193 3.090 -20.035 1.00 88.31 136 LEU A CA 1
ATOM 1149 C C . LEU A 1 136 ? 26.198 3.378 -18.522 1.00 88.31 136 LEU A C 1
ATOM 1151 O O . LEU A 1 136 ? 25.302 2.939 -17.795 1.00 88.31 136 LEU A O 1
ATOM 1155 N N . LEU A 1 137 ? 27.174 4.152 -18.038 1.00 90.12 137 LEU A N 1
ATOM 1156 C CA . LEU A 1 137 ? 27.225 4.576 -16.637 1.00 90.12 137 LEU A CA 1
ATOM 1157 C C . LEU A 1 137 ? 26.047 5.482 -16.270 1.00 90.12 137 LEU A C 1
ATOM 1159 O O . LEU A 1 137 ? 25.442 5.306 -15.211 1.00 90.12 137 LEU A O 1
ATOM 1163 N N . THR A 1 138 ? 25.697 6.440 -17.127 1.00 90.25 138 THR A N 1
ATOM 1164 C CA . THR A 1 138 ? 24.571 7.346 -16.867 1.00 90.25 138 THR A CA 1
ATOM 1165 C C . THR A 1 138 ? 23.225 6.624 -16.930 1.00 90.25 138 THR A C 1
ATOM 1167 O O . THR A 1 138 ? 22.386 6.887 -16.067 1.00 90.25 138 THR A O 1
ATOM 1170 N N . SER A 1 139 ? 23.041 5.649 -17.828 1.00 88.50 139 SER A N 1
ATOM 1171 C CA . SER A 1 139 ? 21.886 4.739 -17.816 1.00 88.50 139 SER A CA 1
ATOM 1172 C C . SER A 1 139 ? 21.779 3.967 -16.506 1.00 88.50 139 SER A C 1
ATOM 1174 O O . SER A 1 139 ? 20.719 3.940 -15.875 1.00 88.50 139 SER A O 1
ATOM 1176 N N . PHE A 1 140 ? 22.890 3.378 -16.050 1.00 90.12 140 PHE A N 1
ATOM 1177 C CA . PHE A 1 140 ? 22.926 2.657 -14.782 1.00 90.12 140 PHE A CA 1
ATOM 1178 C C . PHE A 1 140 ? 22.548 3.571 -13.610 1.00 90.12 140 PHE A C 1
ATOM 1180 O O . PHE A 1 140 ? 21.705 3.206 -12.792 1.00 90.12 140 PHE A O 1
ATOM 1187 N N . ILE A 1 141 ? 23.111 4.783 -13.548 1.00 91.19 141 ILE A N 1
ATOM 1188 C CA . ILE A 1 141 ? 22.794 5.776 -12.512 1.00 91.19 141 ILE A CA 1
ATOM 1189 C C . ILE A 1 141 ? 21.314 6.182 -12.572 1.00 91.19 141 ILE A C 1
ATOM 1191 O O . ILE A 1 141 ? 20.666 6.289 -11.527 1.00 91.19 141 ILE A O 1
ATOM 1195 N N . LEU A 1 142 ? 20.748 6.379 -13.764 1.00 89.19 142 LEU A N 1
ATOM 1196 C CA . LEU A 1 142 ? 19.342 6.745 -13.950 1.00 89.19 142 LEU A CA 1
ATOM 1197 C C . LEU A 1 142 ? 18.399 5.642 -13.445 1.00 89.19 142 LEU A C 1
ATOM 1199 O O . LEU A 1 142 ? 17.449 5.918 -12.710 1.00 89.19 142 LEU A O 1
ATOM 1203 N N . VAL A 1 143 ? 18.680 4.385 -13.788 1.00 90.19 143 VAL A N 1
ATOM 1204 C CA . VAL A 1 143 ? 17.900 3.226 -13.332 1.00 90.19 143 VAL A CA 1
ATOM 1205 C C . VAL A 1 143 ? 18.078 2.990 -11.828 1.00 90.19 143 VAL A C 1
ATOM 1207 O O . VAL A 1 143 ? 17.103 2.773 -11.104 1.00 90.19 143 VAL A O 1
ATOM 1210 N N . ALA A 1 144 ? 19.307 3.071 -11.317 1.00 90.94 144 ALA A N 1
ATOM 1211 C CA . ALA A 1 144 ? 19.598 2.859 -9.902 1.00 90.94 144 ALA A CA 1
ATOM 1212 C C . ALA A 1 144 ? 18.947 3.936 -9.019 1.00 90.94 144 ALA A C 1
ATOM 1214 O O . ALA A 1 144 ? 18.306 3.613 -8.017 1.00 90.94 144 ALA A O 1
ATOM 1215 N N . SER A 1 145 ? 19.053 5.209 -9.409 1.00 89.31 145 SER A N 1
ATOM 1216 C CA . SER A 1 145 ? 18.443 6.325 -8.678 1.00 89.31 145 SER A CA 1
ATOM 1217 C C . SER A 1 145 ? 16.916 6.237 -8.670 1.00 89.31 145 SER A C 1
ATOM 1219 O O . SER A 1 145 ? 16.311 6.336 -7.602 1.00 89.31 145 SER A O 1
ATOM 1221 N N . ASN A 1 146 ? 16.277 5.954 -9.810 1.00 87.75 146 ASN A N 1
ATOM 1222 C CA . ASN A 1 146 ? 14.825 5.753 -9.871 1.00 87.75 146 ASN A CA 1
ATOM 1223 C C . ASN A 1 146 ? 14.355 4.563 -9.031 1.00 87.75 146 ASN A C 1
ATOM 1225 O O . ASN A 1 146 ? 13.341 4.667 -8.336 1.00 87.75 146 ASN A O 1
ATOM 1229 N N . SER A 1 147 ? 15.101 3.455 -9.050 1.00 89.31 147 SER A N 1
ATOM 1230 C CA . SER A 1 147 ? 14.831 2.288 -8.203 1.00 89.31 147 SER A CA 1
ATOM 1231 C C . SER A 1 147 ? 14.884 2.653 -6.721 1.00 89.31 147 SER A C 1
ATOM 1233 O O . SER A 1 147 ? 13.978 2.311 -5.958 1.00 89.31 147 SER A O 1
ATOM 1235 N N . PHE A 1 148 ? 15.924 3.389 -6.318 1.00 88.56 148 PHE A N 1
ATOM 1236 C CA . PHE A 1 148 ? 16.115 3.836 -4.944 1.00 88.56 148 PHE A CA 1
ATOM 1237 C C . PHE A 1 148 ? 14.987 4.767 -4.483 1.00 88.56 148 PHE A C 1
ATOM 1239 O O . PHE A 1 148 ? 14.412 4.552 -3.414 1.00 88.56 148 PHE A O 1
ATOM 1246 N N . TYR A 1 149 ? 14.608 5.749 -5.306 1.00 84.81 149 TYR A N 1
ATOM 1247 C CA . TYR A 1 149 ? 13.490 6.642 -5.002 1.00 84.81 149 TYR A CA 1
ATOM 1248 C C . TYR A 1 149 ? 12.159 5.899 -4.922 1.00 84.81 149 TYR A C 1
ATOM 1250 O O . TYR A 1 149 ? 11.431 6.074 -3.947 1.00 84.81 149 TYR A O 1
ATOM 1258 N N . GLY A 1 150 ? 11.844 5.042 -5.898 1.00 84.69 150 GLY A N 1
ATOM 1259 C CA . GLY A 1 150 ? 10.620 4.240 -5.876 1.00 84.69 150 GLY A CA 1
ATOM 1260 C C . GLY A 1 150 ? 10.504 3.424 -4.587 1.00 84.69 150 GLY A C 1
ATOM 1261 O O . GLY A 1 150 ? 9.476 3.468 -3.907 1.00 84.69 150 GLY A O 1
ATOM 1262 N N . LEU A 1 151 ? 11.590 2.752 -4.195 1.00 86.12 151 LEU A N 1
ATOM 1263 C CA . LEU A 1 151 ? 11.655 1.961 -2.969 1.00 86.12 151 LEU A CA 1
ATOM 1264 C C . LEU A 1 151 ? 11.484 2.823 -1.711 1.00 86.12 151 LEU A C 1
ATOM 1266 O O . LEU A 1 151 ? 10.663 2.483 -0.858 1.00 86.12 151 LEU A O 1
ATOM 1270 N N . LEU A 1 152 ? 12.202 3.945 -1.595 1.00 85.06 152 LEU A N 1
ATOM 1271 C CA . LEU A 1 152 ? 12.075 4.870 -0.461 1.00 85.06 152 LEU A CA 1
ATOM 1272 C C . LEU A 1 152 ? 10.637 5.350 -0.279 1.00 85.06 152 LEU A C 1
ATOM 1274 O O . LEU A 1 152 ? 10.103 5.339 0.830 1.00 85.06 152 LEU A O 1
ATOM 1278 N N . MET A 1 153 ? 9.996 5.753 -1.372 1.00 81.81 153 MET A N 1
ATOM 1279 C CA . MET A 1 153 ? 8.636 6.268 -1.319 1.00 81.81 153 MET A CA 1
ATOM 1280 C C . MET A 1 153 ? 7.625 5.184 -0.938 1.00 81.81 153 MET A C 1
ATOM 1282 O O . MET A 1 153 ? 6.691 5.452 -0.179 1.00 81.81 153 MET A O 1
ATOM 1286 N N . LEU A 1 154 ? 7.838 3.951 -1.401 1.00 83.12 154 LEU A N 1
ATOM 1287 C CA . LEU A 1 154 ? 7.046 2.796 -0.991 1.00 83.12 154 LEU A CA 1
ATOM 1288 C C . LEU A 1 154 ? 7.229 2.485 0.504 1.00 83.12 154 LEU A C 1
ATOM 1290 O O . LEU A 1 154 ? 6.237 2.273 1.199 1.00 83.12 154 LEU A O 1
ATOM 1294 N N . LEU A 1 155 ? 8.460 2.528 1.026 1.00 83.62 155 LEU A N 1
ATOM 1295 C CA . LEU A 1 155 ? 8.726 2.344 2.458 1.00 83.62 155 LEU A CA 1
ATOM 1296 C C . LEU A 1 155 ? 8.052 3.417 3.316 1.00 83.62 155 LEU A C 1
ATOM 1298 O O . LEU A 1 155 ? 7.437 3.088 4.329 1.00 83.62 155 LEU A O 1
ATOM 1302 N N . ILE A 1 156 ? 8.124 4.685 2.904 1.00 83.31 156 ILE A N 1
ATOM 1303 C CA . ILE A 1 156 ? 7.457 5.792 3.600 1.00 83.31 156 ILE A CA 1
ATOM 1304 C C . ILE A 1 156 ? 5.946 5.551 3.669 1.00 83.31 156 ILE A C 1
ATOM 1306 O O . ILE A 1 156 ? 5.346 5.713 4.731 1.00 83.31 156 ILE A O 1
ATOM 1310 N N . LEU A 1 157 ? 5.334 5.138 2.557 1.00 81.25 157 LEU A N 1
ATOM 1311 C CA . LEU A 1 157 ? 3.899 4.867 2.497 1.00 81.25 157 LEU A CA 1
ATOM 1312 C C . LEU A 1 157 ? 3.501 3.705 3.413 1.00 81.25 157 LEU A C 1
ATOM 1314 O O . LEU A 1 157 ? 2.515 3.806 4.147 1.00 81.25 157 LEU A O 1
ATOM 1318 N N . LEU A 1 158 ? 4.275 2.616 3.401 1.00 80.75 158 LEU A N 1
ATOM 1319 C CA . LEU A 1 158 ? 4.040 1.468 4.278 1.00 80.75 158 LEU A CA 1
ATOM 1320 C C . LEU A 1 158 ? 4.189 1.844 5.757 1.00 80.75 158 LEU A C 1
ATOM 1322 O O . LEU A 1 158 ? 3.387 1.406 6.583 1.00 80.75 158 LEU A O 1
ATOM 1326 N N . ASN A 1 159 ? 5.176 2.677 6.092 1.00 82.00 159 ASN A N 1
ATOM 1327 C CA . ASN A 1 159 ? 5.413 3.087 7.470 1.00 82.00 159 ASN A CA 1
ATOM 1328 C C . ASN A 1 159 ? 4.323 4.035 7.990 1.00 82.00 159 ASN A C 1
ATOM 1330 O O . ASN A 1 159 ? 3.839 3.834 9.098 1.00 82.00 159 ASN A O 1
ATOM 1334 N N . GLU A 1 160 ? 3.854 4.996 7.183 1.00 79.81 160 GLU A N 1
ATOM 1335 C CA . GLU A 1 160 ? 2.729 5.867 7.572 1.00 79.81 160 GLU A CA 1
ATOM 1336 C C . GLU A 1 160 ? 1.458 5.057 7.849 1.00 79.81 160 GLU A C 1
ATOM 1338 O O . GLU A 1 160 ? 0.738 5.331 8.808 1.00 79.81 160 GLU A O 1
ATOM 1343 N N . LYS A 1 161 ? 1.183 4.029 7.037 1.00 75.31 161 LYS A N 1
ATOM 1344 C CA . LYS A 1 161 ? 0.043 3.141 7.285 1.00 75.31 161 LYS A CA 1
ATOM 1345 C C . LYS A 1 161 ? 0.208 2.361 8.582 1.00 75.31 161 LYS A C 1
ATOM 1347 O O . LYS A 1 161 ? -0.747 2.248 9.346 1.00 75.31 161 LYS A O 1
ATOM 1352 N N . LYS A 1 162 ? 1.408 1.843 8.847 1.00 79.06 162 LYS A N 1
ATOM 1353 C CA . LYS A 1 162 ? 1.717 1.161 10.108 1.00 79.06 162 LYS A CA 1
ATOM 1354 C C . LYS A 1 162 ? 1.524 2.089 11.308 1.00 79.06 162 LYS A C 1
ATOM 1356 O O . LYS A 1 162 ? 0.974 1.661 12.317 1.00 79.06 162 LYS A O 1
ATOM 1361 N N . GLU A 1 163 ? 1.930 3.346 11.186 1.00 81.31 163 GLU A N 1
ATOM 1362 C CA . GLU A 1 163 ? 1.791 4.347 12.240 1.00 81.31 163 GLU A CA 1
ATOM 1363 C C . GLU A 1 163 ? 0.326 4.728 12.492 1.00 81.31 163 GLU A C 1
ATOM 1365 O O . GLU A 1 163 ? -0.084 4.804 13.645 1.00 81.31 163 GLU A O 1
ATOM 1370 N N . GLU A 1 164 ? -0.499 4.843 11.445 1.00 79.81 164 GLU A N 1
ATOM 1371 C CA . GLU A 1 164 ? -1.955 5.027 11.573 1.00 79.81 164 GLU A CA 1
ATOM 1372 C C . GLU A 1 164 ? -2.593 3.885 12.386 1.00 79.81 164 GLU A C 1
ATOM 1374 O O . GLU A 1 164 ? -3.329 4.132 13.342 1.00 79.81 164 GLU A O 1
ATOM 1379 N N . TYR A 1 165 ? -2.253 2.630 12.071 1.00 78.94 165 TYR A N 1
ATOM 1380 C CA . TYR A 1 165 ? -2.715 1.475 12.849 1.00 78.94 165 TYR A CA 1
ATOM 1381 C C . TYR A 1 165 ? -2.194 1.486 14.288 1.00 78.94 165 TYR A C 1
ATOM 1383 O O . TYR A 1 165 ? -2.935 1.138 15.207 1.00 78.94 165 TYR A O 1
ATOM 1391 N N . TYR A 1 166 ? -0.939 1.886 14.491 1.00 81.88 166 TYR A N 1
ATOM 1392 C CA . TYR A 1 166 ? -0.334 1.955 15.816 1.00 81.88 166 TYR A CA 1
ATOM 1393 C C . TYR A 1 166 ? -1.013 3.005 16.701 1.00 81.88 166 TYR A C 1
ATOM 1395 O O . TYR A 1 166 ? -1.302 2.724 17.859 1.00 81.88 166 TYR A O 1
ATOM 1403 N N . GLN A 1 167 ? -1.347 4.175 16.152 1.00 81.88 167 GLN A N 1
ATOM 1404 C CA . GLN A 1 167 ? -2.080 5.215 16.878 1.00 81.88 167 GLN A CA 1
ATOM 1405 C C . GLN A 1 167 ? -3.487 4.754 17.271 1.00 81.88 167 GLN A C 1
ATOM 1407 O O . GLN A 1 167 ? -3.885 4.915 18.422 1.00 81.88 167 GLN A O 1
ATOM 1412 N N . ILE A 1 168 ? -4.210 4.097 16.357 1.00 81.62 168 ILE A N 1
ATOM 1413 C CA . ILE A 1 168 ? -5.525 3.505 16.659 1.00 81.62 168 ILE A CA 1
ATOM 1414 C C . ILE A 1 168 ? -5.403 2.461 17.780 1.00 81.62 168 ILE A C 1
ATOM 1416 O O . ILE A 1 168 ? -6.235 2.411 18.688 1.00 81.62 168 ILE A O 1
ATOM 1420 N N . TYR A 1 169 ? -4.360 1.631 17.733 1.00 79.56 169 TYR A N 1
ATOM 1421 C CA . TYR A 1 169 ? -4.109 0.622 18.756 1.00 79.56 169 TYR A CA 1
ATOM 1422 C C . TYR A 1 169 ? -3.785 1.248 20.119 1.00 79.56 169 TYR A C 1
ATOM 1424 O O . TYR A 1 169 ? -4.357 0.835 21.125 1.00 79.56 169 TYR A O 1
ATOM 1432 N N . LEU A 1 170 ? -2.926 2.269 20.159 1.00 87.12 170 LEU A N 1
ATOM 1433 C CA . LEU A 1 170 ? -2.601 3.006 21.382 1.00 87.12 170 LEU A CA 1
ATOM 1434 C C . LEU A 1 170 ? -3.835 3.670 21.997 1.00 87.12 170 LEU A C 1
ATOM 1436 O O . LEU A 1 170 ? -4.050 3.567 23.203 1.00 87.12 170 LEU A O 1
ATOM 1440 N N . GLU A 1 171 ? -4.675 4.306 21.180 1.00 86.31 171 GLU A N 1
ATOM 1441 C CA . GLU A 1 171 ? -5.919 4.911 21.657 1.00 86.31 171 GLU A CA 1
ATOM 1442 C C . GLU A 1 171 ? -6.868 3.849 22.234 1.00 86.31 171 GLU A C 1
ATOM 1444 O O . GLU A 1 171 ? -7.484 4.057 23.281 1.00 86.31 171 GLU A O 1
ATOM 1449 N N . SER A 1 172 ? -6.948 2.677 21.595 1.00 76.94 172 SER A N 1
ATOM 1450 C CA . SER A 1 172 ? -7.719 1.546 22.115 1.00 76.94 172 SER A CA 1
ATOM 1451 C C . SER A 1 172 ? -7.152 1.008 23.428 1.00 76.94 172 SER A C 1
ATOM 1453 O O . SER A 1 172 ? -7.930 0.653 24.308 1.00 76.94 172 SER A O 1
ATOM 1455 N N . MET A 1 173 ? -5.827 0.924 23.569 1.00 81.69 173 MET A N 1
ATOM 1456 C CA . MET A 1 173 ? -5.181 0.479 24.807 1.00 81.69 173 MET A CA 1
ATOM 1457 C C . MET A 1 173 ? -5.479 1.441 25.954 1.00 81.69 173 MET A C 1
ATOM 1459 O O . MET A 1 173 ? -5.892 0.991 27.018 1.00 81.69 173 MET A O 1
ATOM 1463 N N . LYS A 1 174 ? -5.377 2.753 25.711 1.00 85.94 174 LYS A N 1
ATOM 1464 C CA . LYS A 1 174 ? -5.694 3.777 26.713 1.00 85.94 174 LYS A CA 1
ATOM 1465 C C . LYS A 1 174 ? -7.144 3.677 27.199 1.00 85.94 174 LYS A C 1
ATOM 1467 O O . LYS A 1 174 ? -7.389 3.660 28.399 1.00 85.94 174 LYS A O 1
ATOM 1472 N N . LYS A 1 175 ? -8.104 3.532 26.277 1.00 77.81 175 LYS A N 1
ATOM 1473 C CA . LYS A 1 175 ? -9.523 3.323 26.633 1.00 77.81 175 LYS A CA 1
ATOM 1474 C C . LYS A 1 175 ? -9.732 2.057 27.466 1.00 77.81 175 LYS A C 1
ATOM 1476 O O . LYS A 1 175 ? -10.578 2.038 28.354 1.00 77.81 175 LYS A O 1
ATOM 1481 N N . ASN A 1 176 ? -8.971 1.002 27.181 1.00 72.44 176 ASN A N 1
ATOM 1482 C CA . ASN A 1 176 ? -9.056 -0.253 27.919 1.00 72.44 176 ASN A CA 1
ATOM 1483 C C . ASN A 1 176 ? -8.467 -0.123 29.334 1.00 72.44 176 ASN A C 1
ATOM 1485 O O . ASN A 1 176 ? -9.001 -0.695 30.275 1.00 72.44 176 ASN A O 1
ATOM 1489 N N . GLU A 1 177 ? -7.395 0.648 29.501 1.00 79.94 177 GLU A N 1
ATOM 1490 C CA . GLU A 1 177 ? -6.806 0.941 30.811 1.00 79.94 177 GLU A CA 1
ATOM 1491 C C . GLU A 1 177 ? -7.757 1.764 31.692 1.00 79.94 177 GLU A C 1
ATOM 1493 O O . GLU A 1 177 ? -8.013 1.381 32.832 1.00 79.94 177 GLU A O 1
ATOM 1498 N N . GLU A 1 178 ? -8.368 2.818 31.141 1.00 78.00 178 GLU A N 1
ATOM 1499 C CA . GLU A 1 178 ? -9.414 3.599 31.824 1.00 78.00 178 GLU A CA 1
ATOM 1500 C C . GLU A 1 178 ? -10.608 2.713 32.229 1.00 78.00 178 GLU A C 1
ATOM 1502 O O . GLU A 1 178 ? -11.191 2.878 33.300 1.00 78.00 178 GLU A O 1
ATOM 1507 N N . TYR A 1 179 ? -10.961 1.735 31.391 1.00 69.69 179 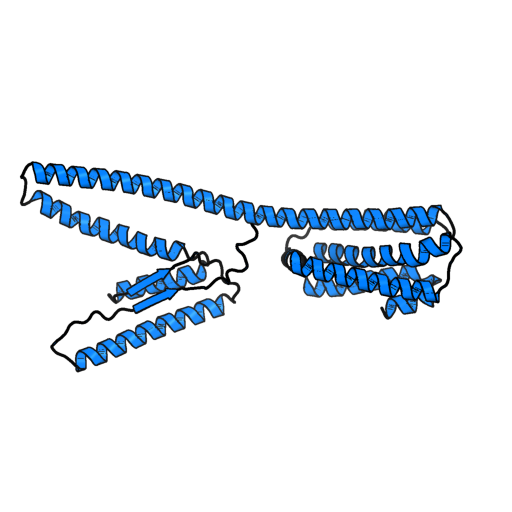TYR A N 1
ATOM 1508 C CA . TYR A 1 179 ? -11.988 0.744 31.703 1.00 69.69 179 TYR A CA 1
ATOM 1509 C C . TYR A 1 179 ? -11.581 -0.178 32.862 1.00 69.69 179 TYR A C 1
ATOM 1511 O O . TYR A 1 179 ? -12.380 -0.404 33.769 1.00 69.69 179 TYR A O 1
ATOM 1519 N N . TYR A 1 180 ? -10.347 -0.692 32.865 1.00 65.56 180 TYR A N 1
ATOM 1520 C CA . TYR A 1 180 ? -9.857 -1.537 33.956 1.00 65.56 180 TYR A CA 1
ATOM 1521 C C . TYR A 1 180 ? -9.804 -0.790 35.286 1.00 65.56 180 TYR A C 1
ATOM 1523 O O . TYR A 1 180 ? -10.140 -1.379 36.309 1.00 65.56 180 TYR A O 1
ATOM 1531 N N . GLN A 1 181 ? -9.446 0.496 35.277 1.00 73.69 181 GLN A N 1
ATOM 1532 C CA . GLN A 1 181 ? -9.477 1.331 36.478 1.00 73.69 181 GLN A CA 1
ATOM 1533 C C . GLN A 1 181 ? -10.897 1.447 37.043 1.00 73.69 181 GLN A C 1
ATOM 1535 O O . GLN A 1 181 ? -11.105 1.166 38.219 1.00 73.69 181 GLN A O 1
ATOM 1540 N N . LYS A 1 182 ? -11.894 1.734 36.198 1.00 66.56 182 LYS A N 1
ATOM 1541 C CA . LYS A 1 182 ? -13.306 1.773 36.622 1.00 66.56 182 LYS A CA 1
ATOM 1542 C C . LYS A 1 182 ? -13.815 0.427 37.136 1.00 66.56 182 LYS A C 1
ATOM 1544 O O . LYS A 1 182 ? -14.605 0.379 38.072 1.00 66.56 182 LYS A O 1
ATOM 1549 N N . LEU A 1 183 ? -13.377 -0.675 36.527 1.00 59.69 183 LEU A N 1
ATOM 1550 C CA . LEU A 1 183 ? -13.745 -2.017 36.979 1.00 59.69 183 LEU A CA 1
ATOM 1551 C C . LEU A 1 183 ? -13.135 -2.338 38.350 1.00 59.69 183 LEU A C 1
ATOM 1553 O O . LEU A 1 183 ? -13.763 -3.013 39.162 1.00 59.69 183 LEU A O 1
ATOM 1557 N N . GLU A 1 184 ? -11.917 -1.866 38.597 1.00 64.31 184 GLU A N 1
ATOM 1558 C CA . GLU A 1 184 ? -11.230 -2.025 39.873 1.00 64.31 184 GLU A CA 1
ATOM 1559 C C . GLU A 1 184 ? -11.899 -1.199 40.981 1.00 64.31 184 GLU A C 1
ATOM 1561 O O . GLU A 1 184 ? -12.133 -1.732 42.066 1.00 64.31 184 GLU A O 1
ATOM 1566 N N . GLU A 1 185 ? -12.292 0.045 40.686 1.00 64.81 185 GLU A N 1
ATOM 1567 C CA . GLU A 1 185 ? -13.121 0.882 41.569 1.00 64.81 185 GLU A CA 1
ATOM 1568 C C . GLU A 1 185 ? -14.444 0.178 41.903 1.00 64.81 185 GLU A C 1
ATOM 1570 O O . GLU A 1 185 ? -14.754 -0.043 43.072 1.00 64.81 185 GLU A O 1
ATOM 1575 N N . PHE A 1 186 ? -15.161 -0.312 40.886 1.00 56.75 186 PHE A N 1
ATOM 1576 C CA . PHE A 1 186 ? -16.398 -1.067 41.087 1.00 56.75 186 PHE A CA 1
ATOM 1577 C C . PHE A 1 186 ? -16.194 -2.330 41.938 1.00 56.75 186 PHE A C 1
ATOM 1579 O O . PHE A 1 186 ? -16.996 -2.636 42.819 1.00 56.75 186 PHE A O 1
ATOM 1586 N N . ARG A 1 187 ? -15.109 -3.081 41.706 1.00 62.72 187 ARG A N 1
ATOM 1587 C CA . ARG A 1 187 ? -14.778 -4.278 42.494 1.00 62.72 187 ARG A CA 1
ATOM 1588 C C . ARG A 1 187 ? -14.527 -3.934 43.958 1.00 62.72 187 ARG A C 1
ATOM 1590 O O . ARG A 1 187 ? -14.925 -4.699 44.837 1.00 62.72 187 ARG A O 1
ATOM 1597 N N . HIS A 1 188 ? -13.834 -2.830 44.212 1.00 65.62 188 HIS A N 1
ATOM 1598 C CA . HIS A 1 188 ? -13.562 -2.352 45.558 1.00 65.62 188 HIS A CA 1
ATOM 1599 C C . HIS A 1 188 ? -14.861 -1.977 46.281 1.00 65.62 188 HIS A C 1
ATOM 1601 O O . HIS A 1 188 ? -15.099 -2.457 47.391 1.00 65.62 188 HIS A O 1
ATOM 1607 N N . ASP A 1 189 ? -15.732 -1.218 45.619 1.00 55.00 189 ASP A N 1
ATOM 1608 C CA . ASP A 1 189 ? -17.027 -0.813 46.170 1.00 55.00 189 ASP A CA 1
ATOM 1609 C C . ASP A 1 189 ? -17.925 -2.027 46.441 1.00 55.00 189 ASP A C 1
ATOM 1611 O O . ASP A 1 189 ? -18.488 -2.156 47.528 1.00 55.00 189 ASP A O 1
ATOM 1615 N N . TYR A 1 190 ? -17.958 -2.994 45.518 1.00 55.94 190 TYR A N 1
ATOM 1616 C CA . TYR A 1 190 ? -18.679 -4.256 45.696 1.00 55.94 190 TYR A CA 1
ATOM 1617 C C . TYR A 1 190 ? -18.159 -5.072 46.887 1.00 55.94 190 TYR A C 1
ATOM 1619 O O . TYR A 1 190 ? -18.938 -5.631 47.659 1.00 55.94 190 TYR A O 1
ATOM 1627 N N . LYS A 1 191 ? -16.836 -5.148 47.065 1.00 58.94 191 LYS A N 1
ATOM 1628 C CA . LYS A 1 191 ? -16.233 -5.874 48.188 1.00 58.94 191 LYS A CA 1
ATOM 1629 C C . LYS A 1 191 ? -16.585 -5.226 49.528 1.00 58.94 191 LYS A C 1
ATOM 1631 O O . LYS A 1 191 ? -16.889 -5.945 50.477 1.00 58.94 191 LYS A O 1
ATOM 1636 N N . ASN A 1 192 ? -16.558 -3.897 49.600 1.00 59.84 192 ASN A N 1
ATOM 1637 C CA . ASN A 1 192 ? -16.968 -3.168 50.800 1.00 59.84 192 ASN A CA 1
ATOM 1638 C C . ASN A 1 192 ? -18.441 -3.407 51.112 1.00 59.84 192 ASN A C 1
ATOM 1640 O O . ASN A 1 192 ? -18.788 -3.666 52.260 1.00 59.84 192 ASN A O 1
ATOM 1644 N N . TYR A 1 193 ? -19.286 -3.397 50.086 1.00 57.66 193 TYR A N 1
ATOM 1645 C CA . TYR A 1 193 ? -20.703 -3.673 50.234 1.00 57.66 193 TYR A CA 1
ATOM 1646 C C . TYR A 1 193 ? -20.987 -5.074 50.801 1.00 57.66 193 TYR A C 1
ATOM 1648 O O . TYR A 1 193 ? -21.718 -5.214 51.781 1.00 57.66 193 TYR A O 1
ATOM 1656 N N . VAL A 1 194 ? -20.359 -6.116 50.239 1.00 54.69 194 VAL A N 1
ATOM 1657 C CA . VAL A 1 194 ? -20.477 -7.488 50.764 1.00 54.69 194 VAL A CA 1
ATOM 1658 C C . VAL A 1 194 ? -20.000 -7.562 52.216 1.00 54.69 194 VAL A C 1
ATOM 1660 O O . VAL A 1 194 ? -20.664 -8.200 53.028 1.00 54.69 194 VAL A O 1
ATOM 1663 N N . GLY A 1 195 ? -18.914 -6.864 52.565 1.00 58.75 195 GLY A N 1
ATOM 1664 C CA . GLY A 1 195 ? -18.427 -6.786 53.945 1.00 58.75 195 GLY A CA 1
ATOM 1665 C C . GLY A 1 195 ? -19.444 -6.170 54.913 1.00 58.75 195 GLY A C 1
ATOM 1666 O O . GLY A 1 195 ? -19.695 -6.731 55.975 1.00 58.75 195 GLY A O 1
ATOM 1667 N N . VAL A 1 196 ? -20.101 -5.072 54.524 1.00 60.31 196 VAL A N 1
ATOM 1668 C CA . VAL A 1 196 ? -21.167 -4.444 55.330 1.00 60.31 196 VAL A CA 1
ATOM 1669 C C . VAL A 1 196 ? -22.354 -5.395 55.516 1.00 60.31 196 VAL A C 1
ATOM 1671 O O . VAL A 1 196 ? -22.895 -5.505 56.616 1.00 60.31 196 VAL A O 1
ATOM 1674 N N . MET A 1 197 ? -22.743 -6.125 54.469 1.00 55.59 197 MET A N 1
ATOM 1675 C CA . MET A 1 197 ? -23.811 -7.124 54.557 1.00 55.59 197 MET A CA 1
ATOM 1676 C C . MET A 1 197 ? -23.444 -8.306 55.461 1.00 55.59 197 MET A C 1
ATOM 1678 O O . MET A 1 197 ? -24.282 -8.761 56.243 1.00 55.59 197 MET A O 1
ATOM 1682 N N . GLU A 1 198 ? -22.204 -8.794 55.393 1.00 61.06 198 GLU A N 1
ATOM 1683 C CA . GLU A 1 198 ? -21.698 -9.838 56.290 1.00 61.06 198 GLU A CA 1
ATOM 1684 C C . GLU A 1 198 ? -21.748 -9.386 57.760 1.00 61.06 198 GLU A C 1
ATOM 1686 O O . GLU A 1 198 ? -22.233 -10.140 58.610 1.00 61.06 198 GLU A O 1
ATOM 1691 N N . ASP A 1 199 ? -21.347 -8.145 58.052 1.00 64.75 199 ASP A N 1
ATOM 1692 C CA . ASP A 1 199 ? -21.384 -7.568 59.401 1.00 64.75 199 ASP A CA 1
ATOM 1693 C C . ASP A 1 199 ? -22.823 -7.413 59.935 1.00 64.75 199 ASP A C 1
ATOM 1695 O O . ASP A 1 199 ? -23.113 -7.770 61.082 1.00 64.75 199 ASP A O 1
ATOM 1699 N N . LEU A 1 200 ? -23.759 -6.932 59.108 1.00 63.59 200 LEU A N 1
ATOM 1700 C CA . LEU A 1 200 ? -25.174 -6.773 59.483 1.00 63.59 200 LEU A CA 1
ATOM 1701 C C . LEU A 1 200 ? -25.854 -8.121 59.771 1.00 63.59 200 LEU A C 1
ATOM 1703 O O . LEU A 1 200 ? -26.618 -8.250 60.735 1.00 63.59 200 LEU A O 1
ATOM 1707 N N . VAL A 1 201 ? -25.541 -9.149 58.976 1.00 61.88 201 VAL A N 1
ATOM 1708 C CA . VAL A 1 201 ? -26.040 -10.517 59.184 1.00 61.88 201 VAL A CA 1
ATOM 1709 C C . VAL A 1 201 ? -25.468 -11.123 60.469 1.00 61.88 201 VAL A C 1
ATOM 1711 O O . VAL A 1 201 ? -26.217 -11.736 61.237 1.00 61.88 201 VAL A O 1
ATOM 1714 N N . GLN A 1 202 ? -24.173 -10.933 60.750 1.00 65.62 202 GLN A N 1
ATOM 1715 C CA . GLN A 1 202 ? -23.544 -11.431 61.981 1.00 65.62 202 GLN A CA 1
ATOM 1716 C C . GLN A 1 202 ? -24.115 -10.771 63.246 1.00 65.62 202 GLN A C 1
ATOM 1718 O O . GLN A 1 202 ? -24.295 -11.448 64.263 1.00 65.62 202 GLN A O 1
ATOM 1723 N N . ASN A 1 203 ? -24.478 -9.488 63.178 1.00 68.19 203 ASN A N 1
ATOM 1724 C CA . ASN A 1 203 ? -24.974 -8.715 64.320 1.00 68.19 203 ASN A CA 1
ATOM 1725 C C . ASN A 1 203 ? -26.483 -8.880 64.615 1.00 68.19 203 ASN A C 1
ATOM 1727 O O . ASN A 1 203 ? -26.997 -8.261 65.548 1.00 68.19 203 ASN A O 1
ATOM 1731 N N . LYS A 1 204 ? -27.207 -9.745 63.884 1.00 61.66 204 LYS A N 1
ATOM 1732 C CA . LYS A 1 204 ? -28.646 -10.055 64.076 1.00 61.66 204 LYS A CA 1
ATOM 1733 C C . LYS A 1 204 ? -29.604 -8.845 64.012 1.00 61.66 204 LYS A C 1
ATOM 1735 O O . LYS A 1 204 ? -30.729 -8.926 64.512 1.00 61.66 204 LYS A O 1
ATOM 1740 N N . GLN A 1 205 ? -29.224 -7.757 63.345 1.00 58.94 205 GLN A N 1
ATOM 1741 C CA . GLN A 1 205 ? -30.085 -6.590 63.094 1.00 58.94 205 GLN A CA 1
ATOM 1742 C C . GLN A 1 205 ? -30.980 -6.841 61.862 1.00 58.94 205 GLN A C 1
ATOM 1744 O O . GLN A 1 205 ? -30.709 -6.365 60.768 1.00 58.94 205 GLN A O 1
ATOM 1749 N N . ILE A 1 206 ? -32.007 -7.693 61.994 1.00 60.78 206 ILE A N 1
ATOM 1750 C CA . ILE A 1 206 ? -32.515 -8.453 60.827 1.00 60.78 206 ILE A CA 1
ATOM 1751 C C . ILE A 1 206 ? -33.773 -7.920 60.113 1.00 60.78 206 ILE A C 1
ATOM 1753 O O . ILE A 1 206 ? -34.090 -8.471 59.067 1.00 60.78 206 ILE A O 1
ATOM 1757 N N . HIS A 1 207 ? -34.509 -6.891 60.547 1.00 56.19 207 HIS A N 1
ATOM 1758 C CA . HIS A 1 207 ? -35.804 -6.620 59.870 1.00 56.19 207 HIS A CA 1
ATOM 1759 C C . HIS A 1 207 ? -35.989 -5.302 59.122 1.00 56.19 207 HIS A C 1
ATOM 1761 O O . HIS A 1 207 ? -36.562 -5.352 58.043 1.00 56.19 207 HIS A O 1
A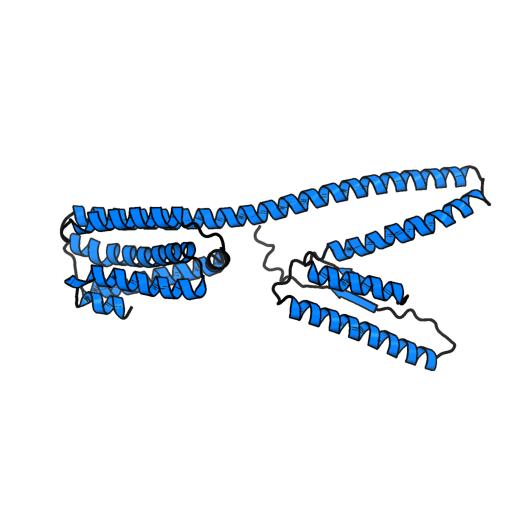TOM 1767 N N . ASN A 1 208 ? -35.468 -4.163 59.578 1.00 54.75 208 ASN A N 1
ATOM 1768 C CA . ASN A 1 208 ? -35.806 -2.891 58.913 1.00 54.75 208 ASN A CA 1
ATOM 1769 C C . ASN A 1 208 ? -34.649 -2.272 58.112 1.00 54.75 208 ASN A C 1
ATOM 1771 O O . ASN A 1 208 ? -34.891 -1.566 57.140 1.00 54.75 208 ASN A O 1
ATOM 1775 N N . GLU A 1 209 ? -33.396 -2.548 58.481 1.00 54.53 209 GLU A N 1
ATOM 1776 C CA . GLU A 1 209 ? -32.220 -1.947 57.828 1.00 54.53 209 GLU A CA 1
ATOM 1777 C C . GLU A 1 209 ? -31.795 -2.728 56.574 1.00 54.53 209 GLU A C 1
ATOM 1779 O O . GLU A 1 209 ? -31.494 -2.128 55.548 1.00 54.53 209 GLU A O 1
ATOM 1784 N N . ILE A 1 210 ? -31.878 -4.064 56.605 1.00 54.19 210 ILE A N 1
ATOM 1785 C CA . ILE A 1 210 ? -31.580 -4.922 55.444 1.00 54.19 210 ILE A CA 1
ATOM 1786 C C . ILE A 1 210 ? -32.588 -4.685 54.306 1.00 54.19 210 ILE A C 1
ATOM 1788 O O . ILE A 1 210 ? -32.204 -4.674 53.142 1.00 54.19 210 ILE A O 1
ATOM 1792 N N . GLU A 1 211 ? -33.867 -4.463 54.620 1.00 52.19 211 GLU A N 1
ATOM 1793 C CA . GLU A 1 211 ? -34.921 -4.255 53.614 1.00 52.19 211 GLU A CA 1
ATOM 1794 C C . GLU A 1 211 ? -34.802 -2.887 52.917 1.00 52.19 211 GLU A C 1
ATOM 1796 O O . GLU A 1 211 ? -35.027 -2.789 51.711 1.00 52.19 211 GLU A O 1
ATOM 1801 N N . ALA A 1 212 ? -34.377 -1.852 53.654 1.00 54.91 212 ALA A N 1
ATOM 1802 C CA . ALA A 1 212 ? -34.102 -0.525 53.106 1.00 54.91 212 ALA A CA 1
ATOM 1803 C C . ALA A 1 212 ? -32.871 -0.529 52.186 1.00 54.91 212 ALA A C 1
ATOM 1805 O O . ALA A 1 212 ? -32.930 0.020 51.087 1.00 54.91 212 ALA A O 1
ATOM 1806 N N . ILE A 1 213 ? -31.798 -1.218 52.595 1.00 55.09 213 ILE A N 1
ATOM 1807 C CA . ILE A 1 213 ? -30.586 -1.370 51.784 1.00 55.09 213 ILE A CA 1
ATOM 1808 C C . ILE A 1 213 ? -30.928 -2.169 50.517 1.00 55.09 213 ILE A C 1
ATOM 1810 O O . ILE A 1 213 ? -30.802 -1.647 49.420 1.00 55.09 213 ILE A O 1
ATOM 1814 N N . VAL A 1 214 ? -31.506 -3.371 50.627 1.00 53.31 214 VAL A N 1
ATOM 1815 C CA . VAL A 1 214 ? -31.880 -4.202 49.462 1.00 53.31 214 VAL A CA 1
ATOM 1816 C C . VAL A 1 214 ? -32.824 -3.482 48.479 1.00 53.31 214 VAL A C 1
ATOM 1818 O O . VAL A 1 214 ? -32.767 -3.760 47.280 1.00 53.31 214 VAL A O 1
ATOM 1821 N N . GLY A 1 215 ? -33.674 -2.563 48.950 1.00 50.53 215 GLY A N 1
ATOM 1822 C CA . GLY A 1 215 ? -34.586 -1.767 48.121 1.00 50.53 215 GLY A CA 1
ATOM 1823 C C . GLY A 1 215 ? -33.898 -0.704 47.256 1.00 50.53 215 GLY A C 1
ATOM 1824 O O . GLY A 1 215 ? -34.089 -0.714 46.040 1.00 50.53 215 GLY A O 1
ATOM 1825 N N . GLU A 1 216 ? -33.089 0.179 47.854 1.00 52.97 216 GLU A N 1
ATOM 1826 C CA . GLU A 1 216 ? -32.339 1.221 47.119 1.00 52.97 216 GLU A CA 1
ATOM 1827 C C . GLU A 1 216 ? -31.221 0.617 46.249 1.00 52.97 216 GLU A C 1
ATOM 1829 O O . GLU A 1 216 ? -30.917 1.089 45.153 1.00 52.97 216 GLU A O 1
ATOM 1834 N N . GLU A 1 217 ? -30.646 -0.496 46.694 1.00 52.22 217 GLU A N 1
ATOM 1835 C CA . GLU A 1 217 ? -29.536 -1.176 46.031 1.00 52.22 217 GLU A CA 1
ATOM 1836 C C . GLU A 1 217 ? -29.952 -1.945 44.782 1.00 52.22 217 GLU A C 1
ATOM 1838 O O . GLU A 1 217 ? -29.193 -2.035 43.818 1.00 52.22 217 GLU A O 1
ATOM 1843 N N . LYS A 1 218 ? -31.168 -2.497 44.759 1.00 46.19 218 LYS A N 1
ATOM 1844 C CA . LYS A 1 218 ? -31.676 -3.204 43.580 1.00 46.19 218 LYS A CA 1
ATOM 1845 C C . LYS A 1 218 ? -31.808 -2.262 42.386 1.00 46.19 218 LYS A C 1
ATOM 1847 O O . LYS A 1 218 ? -31.527 -2.669 41.265 1.00 46.19 218 LYS A O 1
ATOM 1852 N N . GLU A 1 219 ? -32.156 -1.002 42.634 1.00 47.06 219 GLU A N 1
ATOM 1853 C CA . GLU A 1 219 ? -32.241 0.043 41.614 1.00 47.06 219 GLU A CA 1
ATOM 1854 C C . GLU A 1 219 ? -30.843 0.485 41.133 1.00 47.06 219 GLU A C 1
ATOM 1856 O O . GLU A 1 219 ? -30.631 0.656 39.929 1.00 47.06 219 GLU A O 1
ATOM 1861 N N . PHE A 1 220 ? -29.855 0.558 42.036 1.00 49.88 220 PHE A N 1
ATOM 1862 C CA . PHE A 1 220 ? -28.442 0.821 41.713 1.00 49.88 220 PHE A CA 1
ATOM 1863 C C . PHE A 1 220 ? -27.786 -0.321 40.908 1.00 49.88 220 PHE A C 1
ATOM 1865 O O . PHE A 1 220 ? -27.116 -0.087 39.899 1.00 49.88 220 PHE A O 1
ATOM 1872 N N . PHE A 1 221 ? -28.019 -1.580 41.293 1.00 47.03 221 PHE A N 1
ATOM 1873 C CA . PHE A 1 221 ? -27.523 -2.740 40.553 1.00 47.03 221 PHE A CA 1
ATOM 1874 C C . PHE A 1 221 ? -28.272 -2.952 39.235 1.00 47.03 221 PHE A C 1
ATOM 1876 O O . PHE A 1 221 ? -27.630 -3.299 38.253 1.00 47.03 221 PHE A O 1
ATOM 1883 N N . GLU A 1 222 ? -29.585 -2.718 39.143 1.00 47.62 222 GLU A N 1
ATOM 1884 C CA . GLU A 1 222 ? -30.308 -2.791 37.862 1.00 47.62 222 GLU A CA 1
ATOM 1885 C C . GLU A 1 222 ? -29.840 -1.706 36.875 1.00 47.62 222 GLU A C 1
ATOM 1887 O O . GLU A 1 222 ? -29.716 -1.976 35.678 1.00 47.62 222 GLU A O 1
ATOM 1892 N N . THR A 1 223 ? -29.485 -0.510 37.360 1.00 49.81 223 THR A N 1
ATOM 1893 C CA . THR A 1 223 ? -28.924 0.558 36.515 1.00 49.81 223 THR A CA 1
ATOM 1894 C C . THR A 1 223 ? -27.485 0.281 36.066 1.00 49.81 223 THR A C 1
ATOM 1896 O O . THR A 1 223 ? -27.191 0.465 34.885 1.00 49.81 223 THR A O 1
ATOM 1899 N N . GLN A 1 224 ? -26.602 -0.245 36.924 1.00 48.69 224 GLN A N 1
ATOM 1900 C CA . GLN A 1 224 ? -25.239 -0.633 36.510 1.00 48.69 224 GLN A CA 1
ATOM 1901 C C . GLN A 1 224 ? -25.160 -1.972 35.748 1.00 48.69 224 GLN A C 1
ATOM 1903 O O . GLN A 1 224 ? -24.277 -2.173 34.913 1.00 48.69 224 GLN A O 1
ATOM 1908 N N . LEU A 1 225 ? -26.085 -2.908 35.965 1.00 45.56 225 LEU A N 1
ATOM 1909 C CA . LEU A 1 225 ? -26.148 -4.155 35.192 1.00 45.56 225 LEU A CA 1
ATOM 1910 C C . LEU A 1 225 ? -26.651 -3.899 33.758 1.00 45.56 225 LEU A C 1
ATOM 1912 O O . LEU A 1 225 ? -26.238 -4.600 32.829 1.00 45.56 225 LEU A O 1
ATOM 1916 N N . ASN A 1 226 ? -27.457 -2.851 33.549 1.00 47.91 226 ASN A N 1
ATOM 1917 C CA . ASN A 1 226 ? -27.754 -2.325 32.212 1.00 47.91 226 ASN A CA 1
ATOM 1918 C C . ASN A 1 226 ? -26.488 -1.807 31.495 1.00 47.91 226 ASN A C 1
ATOM 1920 O O . ASN A 1 226 ? -26.345 -2.003 30.284 1.00 47.91 226 ASN A O 1
ATOM 1924 N N . ASP A 1 227 ? -25.492 -1.288 32.221 1.00 51.06 227 ASP A N 1
ATOM 1925 C CA . ASP A 1 227 ? -24.176 -0.960 31.651 1.00 51.06 227 ASP A CA 1
ATOM 1926 C C . ASP A 1 227 ? -23.379 -2.215 31.227 1.00 51.06 227 ASP A C 1
ATOM 1928 O O . ASP A 1 227 ? -22.671 -2.195 30.216 1.00 51.06 227 ASP A O 1
ATOM 1932 N N . ALA A 1 228 ? -23.556 -3.367 31.884 1.00 48.38 228 ALA A N 1
ATOM 1933 C CA . ALA A 1 228 ? -22.951 -4.637 31.451 1.00 48.38 228 ALA A CA 1
ATOM 1934 C C . ALA A 1 228 ? -23.556 -5.192 30.137 1.00 48.38 228 ALA A C 1
ATOM 1936 O O . ALA A 1 228 ? -22.907 -5.941 29.393 1.00 48.38 228 ALA A O 1
ATOM 1937 N N . LEU A 1 229 ? -24.789 -4.806 29.796 1.00 51.62 229 LEU A N 1
ATOM 1938 C CA . LEU A 1 229 ? -25.388 -5.046 28.477 1.00 51.62 229 LEU A CA 1
ATOM 1939 C C . LEU A 1 229 ? -24.782 -4.121 27.412 1.00 51.62 229 LEU A C 1
ATOM 1941 O O . LEU A 1 229 ? -24.470 -4.589 26.309 1.00 51.62 229 LEU A O 1
ATOM 1945 N N . HIS A 1 230 ? -24.492 -2.865 27.764 1.00 55.03 230 HIS A N 1
ATOM 1946 C CA . HIS A 1 230 ? -23.673 -1.977 26.937 1.00 55.03 230 HIS A CA 1
ATOM 1947 C C . HIS A 1 230 ? -22.247 -2.529 26.729 1.00 55.03 230 HIS A C 1
ATOM 1949 O O . HIS A 1 230 ? -21.750 -2.481 25.601 1.00 55.03 230 HIS A O 1
ATOM 1955 N N . MET A 1 231 ? -21.630 -3.187 27.721 1.00 53.53 231 MET A N 1
ATOM 1956 C CA . MET A 1 231 ? -20.318 -3.853 27.580 1.00 53.53 231 MET A CA 1
ATOM 1957 C C . MET A 1 231 ? -20.298 -4.981 26.527 1.00 53.53 231 MET A C 1
ATOM 1959 O O . MET A 1 231 ? -19.291 -5.181 25.846 1.00 53.53 231 MET A O 1
ATOM 1963 N N . LYS A 1 232 ? -21.396 -5.726 26.320 1.00 62.47 232 LYS A N 1
ATOM 1964 C CA . LYS A 1 232 ? -21.454 -6.741 25.240 1.00 62.47 232 LYS A CA 1
ATOM 1965 C C . LYS A 1 232 ? -21.487 -6.102 23.855 1.00 62.47 232 LYS A C 1
ATOM 1967 O O . LYS A 1 232 ? -20.905 -6.649 22.919 1.00 62.47 232 LYS A O 1
ATOM 1972 N N . LEU A 1 233 ? -22.138 -4.948 23.734 1.00 64.81 233 LEU A N 1
ATOM 1973 C CA . LEU A 1 233 ? -22.188 -4.164 22.501 1.00 64.81 233 LEU A CA 1
ATOM 1974 C C . LEU A 1 233 ? -20.886 -3.388 22.248 1.00 64.81 233 LEU A C 1
ATOM 1976 O O . LEU A 1 233 ? -20.597 -3.071 21.098 1.00 64.81 233 LEU A O 1
ATOM 1980 N N . GLN A 1 234 ? -20.055 -3.144 23.267 1.00 63.88 234 GLN A N 1
ATOM 1981 C CA . GLN A 1 234 ? -18.702 -2.585 23.098 1.00 63.88 234 GLN A CA 1
ATOM 1982 C C . GLN A 1 234 ? -17.755 -3.512 22.320 1.00 63.88 234 GLN A C 1
ATOM 1984 O O . GLN A 1 234 ? -16.808 -3.038 21.702 1.00 63.88 234 GLN A O 1
ATOM 1989 N N . LYS A 1 235 ? -18.038 -4.822 22.253 1.00 65.06 235 LYS A N 1
ATOM 1990 C CA . LYS A 1 235 ? -17.310 -5.748 21.365 1.00 65.06 235 LYS A CA 1
ATOM 1991 C C . LYS A 1 235 ? -17.590 -5.500 19.875 1.00 65.06 235 LYS A C 1
ATOM 1993 O O . LYS A 1 235 ? -16.921 -6.099 19.034 1.00 65.06 235 LYS A O 1
ATOM 1998 N N . ILE A 1 236 ? -18.563 -4.649 19.538 1.00 72.12 236 ILE A N 1
ATOM 1999 C CA . ILE A 1 236 ? -18.870 -4.215 18.172 1.00 72.12 236 ILE A CA 1
ATOM 2000 C C . ILE A 1 236 ? -18.160 -2.883 17.921 1.00 72.12 236 ILE A C 1
ATOM 2002 O O . ILE A 1 236 ? -18.620 -1.835 18.360 1.00 72.12 236 ILE A O 1
ATOM 2006 N N . TYR A 1 237 ? -17.044 -2.924 17.194 1.00 65.25 237 TYR A N 1
ATOM 2007 C CA . TYR A 1 237 ? -16.256 -1.733 16.860 1.00 65.25 237 TYR A CA 1
ATOM 2008 C C . TYR A 1 237 ? -16.820 -0.952 15.672 1.00 65.25 237 TYR A C 1
ATOM 2010 O O . TYR A 1 237 ? -16.384 0.169 15.423 1.00 65.25 237 TYR A O 1
ATOM 2018 N N . ASP A 1 238 ? -17.756 -1.528 14.913 1.00 66.06 238 ASP A N 1
ATOM 2019 C CA . ASP A 1 238 ? -18.489 -0.785 13.892 1.00 66.06 238 ASP A CA 1
ATOM 2020 C C . ASP A 1 238 ? -19.513 0.152 14.566 1.00 66.06 238 ASP A C 1
ATOM 2022 O O . ASP A 1 238 ? -20.512 -0.342 15.100 1.00 66.06 238 ASP A O 1
ATOM 2026 N N . PRO A 1 239 ? -19.320 1.488 14.542 1.00 58.56 239 PRO A N 1
ATOM 2027 C CA . PRO A 1 239 ? -20.166 2.408 15.306 1.00 58.56 239 PRO A CA 1
ATOM 2028 C C . PRO A 1 239 ? -21.620 2.416 14.826 1.00 58.56 239 PRO A C 1
ATOM 2030 O O . PRO A 1 239 ? -22.540 2.652 15.608 1.00 58.56 239 PRO A O 1
ATOM 2033 N N . LEU A 1 240 ? -21.846 2.151 13.535 1.00 63.88 240 LEU A N 1
ATOM 2034 C CA . LEU A 1 240 ? -23.187 2.138 12.957 1.00 63.88 240 LEU A CA 1
ATOM 2035 C C . LEU A 1 240 ? -23.932 0.874 13.367 1.00 63.88 240 LEU A C 1
ATOM 2037 O O . LEU A 1 240 ? -25.091 0.945 13.773 1.00 63.88 240 LEU A O 1
ATOM 2041 N N . LEU A 1 241 ? -23.257 -0.275 13.309 1.00 68.69 241 LEU A N 1
ATOM 2042 C CA . LEU A 1 241 ? -23.831 -1.535 13.767 1.00 68.69 241 LEU A CA 1
ATOM 2043 C C . LEU A 1 241 ? -24.097 -1.509 15.275 1.00 68.69 241 LEU A C 1
ATOM 2045 O O . LEU A 1 241 ? -25.163 -1.932 15.721 1.00 68.69 241 LEU A O 1
ATOM 2049 N N . GLN A 1 242 ? -23.160 -0.963 16.050 1.00 70.06 242 GLN A N 1
ATOM 2050 C CA . GLN A 1 242 ? -23.328 -0.753 17.483 1.00 70.06 242 GLN A CA 1
ATOM 2051 C C . GLN A 1 242 ? -24.559 0.120 17.762 1.00 70.06 242 GLN A C 1
ATOM 2053 O O . GLN A 1 242 ? -25.411 -0.268 18.559 1.00 70.06 242 GLN A O 1
ATOM 2058 N N . GLY A 1 243 ? -24.715 1.238 17.044 1.00 59.06 243 GLY A N 1
ATOM 2059 C CA . GLY A 1 243 ? -25.886 2.110 17.158 1.00 59.06 243 GLY A CA 1
ATOM 2060 C C . GLY A 1 243 ? -27.214 1.404 16.850 1.00 59.06 243 GLY A C 1
ATOM 2061 O O . GLY A 1 243 ? -28.205 1.627 17.546 1.00 59.06 243 GLY A O 1
ATOM 2062 N N . VAL A 1 244 ? -27.240 0.505 15.860 1.00 69.00 244 VAL A N 1
ATOM 2063 C CA . VAL A 1 244 ? -28.429 -0.303 15.530 1.00 69.00 244 VAL A CA 1
ATOM 2064 C C . VAL A 1 244 ? -28.819 -1.224 16.690 1.00 69.00 244 VAL A C 1
ATOM 2066 O O . VAL A 1 244 ? -29.991 -1.267 17.069 1.00 69.00 244 VAL A O 1
ATOM 2069 N N . PHE A 1 245 ? -27.857 -1.921 17.299 1.00 76.81 245 PHE A N 1
ATOM 2070 C CA . PHE A 1 245 ? -28.140 -2.810 18.429 1.00 76.81 245 PHE A CA 1
ATOM 2071 C C . PHE A 1 245 ? -28.466 -2.062 19.725 1.00 76.81 245 PHE A C 1
ATOM 2073 O O . PHE A 1 245 ? -29.326 -2.516 20.475 1.00 76.81 245 PHE A O 1
ATOM 2080 N N . VAL A 1 246 ? -27.865 -0.893 19.966 1.00 74.25 246 VAL A N 1
ATOM 2081 C CA . VAL A 1 246 ? -28.255 -0.014 21.083 1.00 74.25 246 VAL A CA 1
ATOM 2082 C C . VAL A 1 246 ? -29.717 0.417 20.934 1.00 74.25 246 VAL A C 1
ATOM 2084 O O . VAL A 1 246 ? -30.488 0.345 21.889 1.00 74.25 246 VAL A O 1
ATOM 2087 N N . LYS A 1 247 ? -30.137 0.796 19.719 1.00 71.69 247 LYS A N 1
ATOM 2088 C CA . LYS A 1 247 ? -31.535 1.150 19.437 1.00 71.69 247 LYS A CA 1
ATOM 2089 C C . LYS A 1 247 ? -32.487 -0.036 19.631 1.00 71.69 247 LYS A C 1
ATOM 2091 O O . LYS A 1 247 ? -33.597 0.159 20.121 1.00 71.69 247 LYS A O 1
ATOM 2096 N N . PHE A 1 248 ? -32.066 -1.247 19.262 1.00 79.56 248 PHE A N 1
ATOM 2097 C CA . PHE A 1 248 ? -32.822 -2.477 19.522 1.00 79.56 248 PHE A CA 1
ATOM 2098 C C . PHE A 1 248 ? -33.031 -2.716 21.018 1.00 79.56 248 PHE A C 1
ATOM 2100 O O . PHE A 1 248 ? -34.171 -2.906 21.429 1.00 79.56 248 PHE A O 1
ATOM 2107 N N . VAL A 1 249 ? -31.952 -2.675 21.808 1.00 75.31 249 VAL A N 1
ATOM 2108 C CA . VAL A 1 249 ? -31.990 -2.881 23.264 1.00 75.31 249 VAL A CA 1
ATOM 2109 C C . VAL A 1 249 ? -32.967 -1.911 23.910 1.00 75.31 249 VAL A C 1
ATOM 2111 O O . VAL A 1 249 ? -33.918 -2.342 24.556 1.00 75.31 249 VAL A O 1
ATOM 2114 N N . LYS A 1 250 ? -32.812 -0.617 23.615 1.00 74.88 250 LYS A N 1
ATOM 2115 C CA . LYS A 1 250 ? -33.681 0.427 24.158 1.00 74.88 250 LYS A CA 1
ATOM 2116 C C . LYS A 1 250 ? -35.157 0.170 23.840 1.00 74.88 250 LYS A C 1
ATOM 2118 O O . LYS A 1 250 ? -36.006 0.250 24.718 1.00 74.88 250 LYS A O 1
ATOM 2123 N N . ARG A 1 251 ? -35.469 -0.198 22.592 1.00 74.62 251 ARG A N 1
ATOM 2124 C CA . ARG A 1 251 ? -36.845 -0.508 22.178 1.00 74.62 251 ARG A CA 1
ATOM 2125 C C . ARG A 1 251 ? -37.385 -1.779 22.841 1.00 74.62 251 ARG A C 1
ATOM 2127 O O . ARG A 1 251 ? -38.560 -1.824 23.187 1.00 74.62 251 ARG A O 1
ATOM 2134 N N . ALA A 1 252 ? -36.566 -2.815 23.005 1.00 71.38 252 ALA A N 1
ATOM 2135 C CA . ALA A 1 252 ? -36.975 -4.042 23.686 1.00 71.38 252 ALA A CA 1
ATOM 2136 C C . ALA A 1 252 ? -37.281 -3.782 25.170 1.00 71.38 252 ALA A C 1
ATOM 2138 O O . ALA A 1 252 ? -38.274 -4.295 25.681 1.00 71.38 252 ALA A O 1
ATOM 2139 N N . GLU A 1 253 ? -36.490 -2.935 25.830 1.00 73.00 253 GLU A N 1
ATOM 2140 C CA . GLU A 1 253 ? -36.715 -2.496 27.212 1.00 73.00 253 GLU A CA 1
ATOM 2141 C C . GLU A 1 253 ? -37.979 -1.644 27.350 1.00 73.00 253 GLU A C 1
ATOM 2143 O O . GLU A 1 253 ? -38.818 -1.935 28.204 1.00 73.00 253 GLU A O 1
ATOM 2148 N N . GLU A 1 254 ? -38.172 -0.657 26.466 1.00 74.25 254 GLU A N 1
ATOM 2149 C CA . GLU A 1 254 ? -39.387 0.173 26.407 1.00 74.25 254 GLU A CA 1
ATOM 2150 C C . GLU A 1 254 ? -40.653 -0.686 26.257 1.00 74.25 254 GLU A C 1
ATOM 2152 O O . GLU A 1 254 ? -41.670 -0.434 26.905 1.00 74.25 254 GLU A O 1
ATOM 2157 N N . LEU A 1 255 ? -40.583 -1.739 25.438 1.00 74.81 255 LEU A N 1
ATOM 2158 C CA . LEU A 1 255 ? -41.685 -2.675 25.207 1.00 74.81 255 LEU A CA 1
ATOM 2159 C C . LEU A 1 255 ? -41.751 -3.812 26.242 1.00 74.81 255 LEU A C 1
ATOM 2161 O O . LEU A 1 255 ? -42.652 -4.648 26.165 1.00 74.81 255 LEU A O 1
ATOM 2165 N N . ARG A 1 256 ? -40.822 -3.854 27.209 1.00 72.25 256 ARG A N 1
ATOM 2166 C CA . ARG A 1 256 ? -40.659 -4.929 28.207 1.00 72.25 256 ARG A CA 1
ATOM 2167 C C . ARG A 1 256 ? -40.599 -6.330 27.584 1.00 72.25 256 ARG A C 1
ATOM 2169 O O . ARG A 1 256 ? -41.100 -7.301 28.152 1.00 72.25 256 ARG A O 1
ATOM 2176 N N . ILE A 1 257 ? -39.994 -6.434 26.405 1.00 73.19 257 ILE A N 1
ATOM 2177 C CA . ILE A 1 257 ? -39.806 -7.691 25.683 1.00 73.19 257 ILE A CA 1
ATOM 2178 C C . ILE A 1 257 ? -38.515 -8.343 26.190 1.00 73.19 257 ILE A C 1
ATOM 2180 O O . ILE A 1 257 ? -37.453 -7.729 26.087 1.00 73.19 257 ILE A O 1
ATOM 2184 N N . PRO A 1 258 ? -38.551 -9.587 26.700 1.00 71.12 258 PRO A N 1
ATOM 2185 C CA . PRO A 1 258 ? -37.342 -10.285 27.113 1.00 71.12 258 PRO A CA 1
ATOM 2186 C C . PRO A 1 258 ? -36.452 -10.563 25.898 1.00 71.12 258 PRO A C 1
ATOM 2188 O O . PRO A 1 258 ? -36.902 -11.089 24.874 1.00 71.12 258 PRO A O 1
ATOM 2191 N N . TYR A 1 259 ? -35.168 -10.238 26.022 1.00 71.12 259 TYR A N 1
ATOM 2192 C CA . TYR A 1 259 ? -34.197 -10.391 24.946 1.00 71.12 259 TYR A CA 1
ATOM 2193 C C . TYR A 1 259 ? -32.865 -10.959 25.451 1.00 71.12 259 TYR A C 1
ATOM 2195 O O . TYR A 1 259 ? -32.522 -10.865 26.629 1.00 71.12 259 TYR A O 1
ATOM 2203 N N . LYS A 1 260 ? -32.089 -11.563 24.545 1.00 73.12 260 LYS A N 1
ATOM 2204 C CA . LYS A 1 260 ? -30.737 -12.061 24.823 1.00 73.12 260 LYS A CA 1
ATOM 2205 C C . LYS A 1 260 ? -29.804 -11.737 23.662 1.00 73.12 260 LYS A C 1
ATOM 2207 O O . LYS A 1 260 ? -30.004 -12.224 22.552 1.00 73.12 260 LYS A O 1
ATOM 2212 N N . ILE A 1 261 ? -28.753 -10.967 23.942 1.00 69.88 261 ILE A N 1
ATOM 2213 C CA . ILE A 1 261 ? -27.683 -10.659 22.983 1.00 69.88 261 ILE A CA 1
ATOM 2214 C C . ILE A 1 261 ? -26.413 -11.413 23.381 1.00 69.88 261 ILE A C 1
ATOM 2216 O O . ILE A 1 261 ? -25.943 -11.321 24.522 1.00 69.88 261 ILE A O 1
ATOM 2220 N N . GLN A 1 262 ? -25.852 -12.157 22.427 1.00 69.88 262 GLN A N 1
ATOM 2221 C CA . GLN A 1 262 ? -24.563 -12.833 22.558 1.00 69.88 262 GLN A CA 1
ATOM 2222 C C . GLN A 1 262 ? -23.603 -12.373 21.455 1.00 69.88 262 GLN A C 1
ATOM 2224 O O . GLN A 1 262 ? -23.854 -12.588 20.268 1.00 69.88 262 GLN A O 1
ATOM 2229 N N . VAL A 1 263 ? -22.494 -11.752 21.875 1.00 67.38 263 VAL A N 1
ATOM 2230 C CA . VAL A 1 263 ? -21.369 -11.355 21.016 1.00 67.38 263 VAL A CA 1
ATOM 2231 C C . VAL A 1 263 ? -20.147 -12.164 21.442 1.00 67.38 263 VAL A C 1
ATOM 2233 O O . VAL A 1 263 ? -19.522 -11.888 22.473 1.00 67.38 263 VAL A O 1
ATOM 2236 N N . ASN A 1 264 ? -19.856 -13.208 20.669 1.00 59.53 264 ASN A N 1
ATOM 2237 C CA . ASN A 1 264 ? -18.855 -14.213 21.032 1.00 59.53 264 ASN A CA 1
ATOM 2238 C C . ASN A 1 264 ? -17.423 -13.765 20.698 1.00 59.53 264 ASN A C 1
ATOM 2240 O O . ASN A 1 264 ? -16.483 -14.141 21.394 1.00 59.53 264 ASN A O 1
ATOM 2244 N N . HIS A 1 265 ? -17.261 -12.902 19.693 1.00 60.47 265 HIS A N 1
ATOM 2245 C CA . HIS A 1 265 ? -1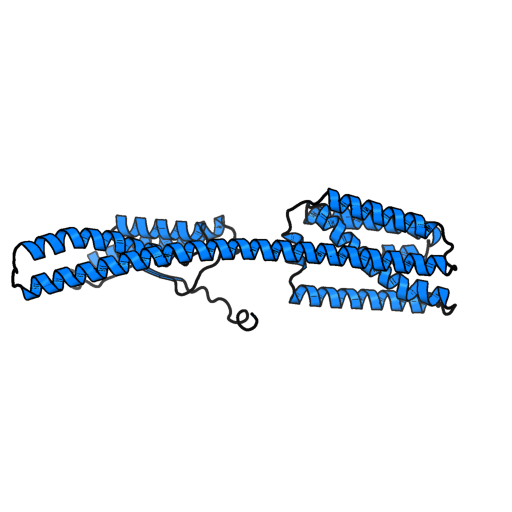5.973 -12.370 19.246 1.00 60.47 265 HIS A CA 1
ATOM 2246 C C . HIS A 1 265 ? -16.051 -10.861 19.017 1.00 60.47 265 HIS A C 1
ATOM 2248 O O . HIS A 1 265 ? -17.138 -10.311 18.852 1.00 60.47 265 HIS A O 1
ATOM 2254 N N . ILE A 1 266 ? -14.892 -10.199 18.993 1.00 61.31 266 ILE A N 1
ATOM 2255 C CA . ILE A 1 266 ? -14.798 -8.794 18.589 1.00 61.31 266 ILE A CA 1
ATOM 2256 C C . ILE A 1 266 ? -15.254 -8.677 17.132 1.00 61.31 266 ILE A C 1
ATOM 2258 O O . ILE A 1 266 ? -14.730 -9.369 16.258 1.00 61.31 266 ILE A O 1
ATOM 2262 N N . ILE A 1 267 ? -16.226 -7.803 16.876 1.00 69.50 267 ILE A N 1
ATOM 2263 C CA . ILE A 1 267 ? -16.723 -7.508 15.534 1.00 69.50 267 ILE A CA 1
ATOM 2264 C C . ILE A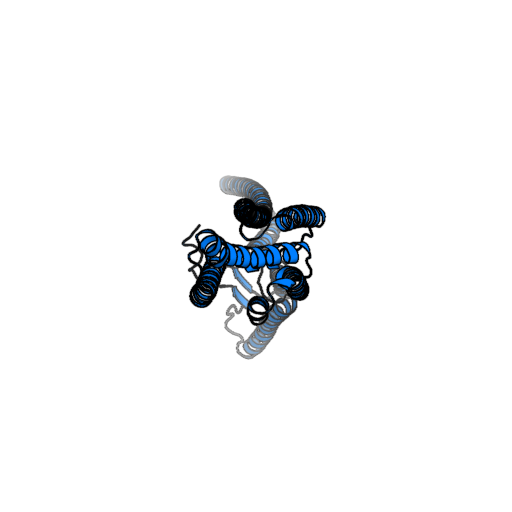 1 267 ? -16.019 -6.236 15.051 1.00 69.50 267 ILE A C 1
ATOM 2266 O O . ILE A 1 267 ? -16.320 -5.153 15.563 1.00 69.50 267 ILE A O 1
ATOM 2270 N N . PRO A 1 268 ? -15.073 -6.335 14.098 1.00 63.78 268 PRO A N 1
ATOM 2271 C CA . PRO A 1 268 ? -14.434 -5.162 13.517 1.00 63.78 268 PRO A CA 1
ATOM 2272 C C . PRO A 1 268 ? -15.421 -4.390 12.633 1.00 63.78 268 PRO A C 1
ATOM 2274 O O . PRO A 1 268 ? -16.512 -4.871 12.322 1.00 63.78 268 PRO A O 1
ATOM 2277 N N . LYS A 1 269 ? -15.009 -3.203 12.176 1.00 66.69 269 LYS A N 1
ATOM 2278 C CA . LYS A 1 269 ? -15.757 -2.440 11.170 1.00 66.69 269 LYS A CA 1
ATOM 2279 C C . LYS A 1 269 ? -16.039 -3.309 9.943 1.00 66.69 269 LYS A C 1
ATOM 2281 O O . LYS A 1 269 ? -15.108 -3.871 9.360 1.00 66.69 269 LYS A O 1
ATOM 2286 N N . LEU A 1 270 ? -17.305 -3.415 9.550 1.00 70.31 270 LEU A N 1
ATOM 2287 C CA . LEU A 1 270 ? -17.688 -4.247 8.416 1.00 70.31 270 LEU A CA 1
ATOM 2288 C C . LEU A 1 270 ? -17.292 -3.552 7.108 1.00 70.31 270 LEU A C 1
ATOM 2290 O O . LEU A 1 270 ? -17.460 -2.346 6.943 1.00 70.31 270 LEU A O 1
ATOM 2294 N N . SER A 1 271 ? -16.780 -4.319 6.144 1.00 62.09 271 SER A N 1
ATOM 2295 C CA . SER A 1 271 ? -16.390 -3.807 4.821 1.00 62.09 271 SER A CA 1
ATOM 2296 C C . SER A 1 271 ? -17.579 -3.575 3.878 1.00 62.09 271 SER A C 1
ATOM 2298 O O . SER A 1 271 ? -17.381 -3.321 2.692 1.00 62.09 271 SER A O 1
ATOM 2300 N N . MET A 1 272 ? -18.810 -3.717 4.373 1.00 66.69 272 MET A N 1
ATOM 2301 C CA . MET A 1 272 ? -20.032 -3.539 3.592 1.00 66.69 272 MET A CA 1
ATOM 2302 C C . MET A 1 272 ? -20.463 -2.068 3.548 1.00 66.69 272 MET A C 1
ATOM 2304 O O . MET A 1 272 ? -20.078 -1.265 4.398 1.00 66.69 272 MET A O 1
ATOM 2308 N N . ASN A 1 273 ? -21.291 -1.710 2.564 1.00 74.88 273 ASN A N 1
ATOM 2309 C CA . ASN A 1 273 ? -21.866 -0.371 2.484 1.00 74.88 273 ASN A CA 1
ATOM 2310 C C . ASN A 1 273 ? -22.680 -0.061 3.756 1.00 74.88 273 ASN A C 1
ATOM 2312 O O . ASN A 1 273 ? -23.526 -0.850 4.178 1.00 74.88 273 ASN A O 1
ATOM 2316 N N . SER A 1 274 ? -22.428 1.105 4.354 1.00 59.59 274 SER A N 1
ATOM 2317 C CA . SER A 1 274 ? -23.057 1.546 5.600 1.00 59.59 274 SER A CA 1
ATOM 2318 C C . SER A 1 274 ? -24.585 1.612 5.537 1.00 59.59 274 SER A C 1
ATOM 2320 O O . SER A 1 274 ? -25.249 1.263 6.510 1.00 59.59 274 SER A O 1
ATOM 2322 N N . TYR A 1 275 ? -25.149 2.023 4.399 1.00 56.66 275 TYR A N 1
ATOM 2323 C CA . TYR A 1 275 ? -26.596 2.089 4.195 1.00 56.66 275 TYR A CA 1
ATOM 2324 C C . TYR A 1 275 ? -27.213 0.689 4.133 1.00 56.66 275 TYR A C 1
ATOM 2326 O O . TYR A 1 275 ? -28.192 0.407 4.826 1.00 56.66 275 TYR A O 1
ATOM 2334 N N . ASP A 1 276 ? -26.592 -0.211 3.369 1.00 65.25 276 ASP A N 1
ATOM 2335 C CA . ASP A 1 276 ? -27.054 -1.594 3.232 1.00 65.25 276 ASP A CA 1
ATOM 2336 C C . ASP A 1 276 ? -26.945 -2.357 4.555 1.00 65.25 276 ASP A C 1
ATOM 2338 O O . ASP A 1 276 ? -27.832 -3.137 4.891 1.00 65.25 276 ASP A O 1
ATOM 2342 N N . MET A 1 277 ? -25.905 -2.080 5.350 1.00 69.31 277 MET A N 1
ATOM 2343 C CA . MET A 1 277 ? -25.729 -2.631 6.695 1.00 69.31 277 MET A CA 1
ATOM 2344 C C . MET A 1 277 ? -26.873 -2.235 7.618 1.00 69.31 277 MET A C 1
ATOM 2346 O O . MET A 1 277 ? -27.541 -3.099 8.185 1.00 69.31 277 MET A O 1
ATOM 2350 N N . ILE A 1 278 ? -27.120 -0.931 7.753 1.00 63.44 278 ILE A N 1
ATOM 2351 C CA . ILE A 1 278 ? -28.182 -0.423 8.623 1.00 63.44 278 ILE A CA 1
ATOM 2352 C C . ILE A 1 278 ? -29.520 -1.008 8.181 1.00 63.44 278 ILE A C 1
ATOM 2354 O O . ILE A 1 278 ? -30.272 -1.501 9.020 1.00 63.44 278 ILE A O 1
ATOM 2358 N N . ARG A 1 279 ? -29.799 -1.012 6.873 1.00 62.75 279 ARG A N 1
ATOM 2359 C CA . ARG A 1 279 ? -31.047 -1.544 6.324 1.00 62.75 279 ARG A CA 1
ATOM 2360 C C . ARG A 1 279 ? -31.211 -3.033 6.617 1.00 62.75 279 ARG A C 1
ATOM 2362 O O . ARG A 1 279 ? -32.272 -3.437 7.082 1.00 62.75 279 ARG A O 1
ATOM 2369 N N . LEU A 1 280 ? -30.177 -3.839 6.383 1.00 69.88 280 LEU A N 1
ATOM 2370 C CA . LEU A 1 280 ? -30.200 -5.279 6.634 1.00 69.88 280 LEU A CA 1
ATOM 2371 C C . LEU A 1 280 ? -30.488 -5.576 8.109 1.00 69.88 280 LEU A C 1
ATOM 2373 O O . LEU A 1 280 ? -31.450 -6.277 8.417 1.00 69.88 280 LEU A O 1
ATOM 2377 N N . PHE A 1 281 ? -29.687 -5.020 9.020 1.00 71.94 281 PHE A N 1
ATOM 2378 C CA . PHE A 1 281 ? -29.830 -5.302 10.447 1.00 71.94 281 PHE A CA 1
ATOM 2379 C C . PHE A 1 281 ? -31.129 -4.733 11.021 1.00 71.94 281 PHE A C 1
ATOM 2381 O O . PHE A 1 281 ? -31.790 -5.418 11.797 1.00 71.94 281 PHE A O 1
ATOM 2388 N N . THR A 1 282 ? -31.557 -3.546 10.584 1.00 71.69 282 THR A N 1
ATOM 2389 C CA . THR A 1 282 ? -32.852 -2.979 10.994 1.00 71.69 282 THR A CA 1
ATOM 2390 C C . THR A 1 282 ? -34.012 -3.857 10.530 1.00 71.69 282 THR A C 1
ATOM 2392 O O . THR A 1 282 ? -34.905 -4.131 11.322 1.00 71.69 282 THR A O 1
ATOM 2395 N N . ASN A 1 283 ? -33.987 -4.365 9.292 1.00 68.38 283 ASN A N 1
ATOM 2396 C CA . ASN A 1 283 ? -35.033 -5.259 8.788 1.00 68.38 283 ASN A CA 1
ATOM 2397 C C . ASN A 1 283 ? -35.095 -6.576 9.571 1.00 68.38 283 ASN A C 1
ATOM 2399 O O . ASN A 1 283 ? -36.181 -7.058 9.882 1.00 68.38 283 ASN A O 1
ATOM 2403 N N . ILE A 1 284 ? -33.939 -7.161 9.898 1.00 71.50 284 ILE A N 1
ATOM 2404 C CA . ILE A 1 284 ? -33.873 -8.384 10.708 1.00 71.50 284 ILE A CA 1
ATOM 2405 C C . ILE A 1 284 ? -34.462 -8.129 12.103 1.00 71.50 284 ILE A C 1
ATOM 2407 O O . ILE A 1 284 ? -35.259 -8.930 12.587 1.00 71.50 284 ILE A O 1
ATOM 2411 N N . ILE A 1 285 ? -34.094 -7.009 12.730 1.00 75.88 285 ILE A N 1
ATOM 2412 C CA . ILE A 1 285 ? -34.607 -6.602 14.042 1.00 75.88 285 ILE A CA 1
ATOM 2413 C C . ILE A 1 285 ? -36.123 -6.374 13.998 1.00 75.88 285 ILE A C 1
ATOM 2415 O O . ILE A 1 285 ? -36.837 -6.871 14.866 1.00 75.88 285 ILE A O 1
ATOM 2419 N N . GLU A 1 286 ? -36.629 -5.670 12.984 1.00 77.31 286 GLU A N 1
ATOM 2420 C CA . GLU A 1 286 ? -38.062 -5.395 12.861 1.00 77.31 286 GLU A CA 1
ATOM 2421 C C . GLU A 1 286 ? -38.858 -6.686 12.663 1.00 77.31 286 GLU A C 1
ATOM 2423 O O . GLU A 1 286 ? -39.860 -6.910 13.338 1.00 77.31 286 GLU A O 1
ATOM 2428 N N . ASN A 1 287 ? -38.364 -7.586 11.809 1.00 73.62 287 ASN A N 1
ATOM 2429 C CA . ASN A 1 287 ? -38.972 -8.898 11.615 1.00 73.62 287 ASN A CA 1
ATOM 2430 C C . ASN A 1 287 ? -39.010 -9.704 12.921 1.00 73.62 287 ASN A C 1
ATOM 2432 O O . ASN A 1 287 ? -39.999 -10.388 13.179 1.00 73.62 287 ASN A O 1
ATOM 2436 N N . ALA A 1 288 ? -37.971 -9.615 13.756 1.00 73.50 288 ALA A N 1
ATOM 2437 C CA . ALA A 1 288 ? -37.939 -10.293 15.049 1.00 73.50 288 ALA A CA 1
ATOM 2438 C C . ALA A 1 288 ? -39.019 -9.763 16.011 1.00 73.50 288 ALA A C 1
ATOM 2440 O O . ALA A 1 288 ? -39.707 -10.566 16.640 1.00 73.50 288 ALA A O 1
ATOM 2441 N N . PHE A 1 289 ? -39.223 -8.441 16.080 1.00 77.62 289 PHE A N 1
ATOM 2442 C CA . PHE A 1 289 ? -40.311 -7.849 16.870 1.00 77.62 289 PHE A CA 1
ATOM 2443 C C . PHE A 1 289 ? -41.694 -8.242 16.336 1.00 77.62 289 PHE A C 1
ATOM 2445 O O . PHE A 1 289 ? -42.534 -8.712 17.100 1.00 77.62 289 PHE A O 1
ATOM 2452 N N . VAL A 1 290 ? -41.912 -8.141 15.020 1.00 75.19 290 VAL A N 1
ATOM 2453 C CA . VAL A 1 290 ? -43.189 -8.522 14.389 1.00 75.19 290 VAL A CA 1
ATOM 2454 C C . VAL A 1 290 ? -43.519 -9.990 14.658 1.00 75.19 290 VAL A C 1
ATOM 2456 O O . VAL A 1 290 ? -44.660 -10.326 14.985 1.00 75.19 290 VAL A O 1
ATOM 2459 N N . HIS A 1 291 ? -42.531 -10.881 14.544 1.00 75.31 291 HIS A N 1
ATOM 2460 C CA . HIS A 1 291 ? -42.730 -12.293 14.847 1.00 75.31 291 HIS A CA 1
ATOM 2461 C C . HIS A 1 291 ? -43.050 -12.528 16.321 1.00 75.31 291 HIS A C 1
ATOM 2463 O O . HIS A 1 291 ? -43.972 -13.295 16.596 1.00 75.31 291 HIS A O 1
ATOM 2469 N N . TYR A 1 292 ? -42.353 -11.850 17.239 1.00 75.56 292 TYR A N 1
ATOM 2470 C CA . TYR A 1 292 ? -42.614 -11.936 18.674 1.00 75.56 292 TYR A CA 1
ATOM 2471 C C . TYR A 1 292 ? -44.067 -11.578 19.014 1.00 75.56 292 TYR A C 1
ATOM 2473 O O . TYR A 1 292 ? -44.758 -12.364 19.672 1.00 75.56 292 TYR A O 1
ATOM 2481 N N . ASP A 1 293 ? -44.559 -10.457 18.483 1.00 74.25 293 ASP A N 1
ATOM 2482 C CA . ASP A 1 293 ? -45.930 -9.987 18.696 1.00 74.25 293 ASP A CA 1
ATOM 2483 C C . ASP A 1 293 ? -46.967 -10.986 18.162 1.00 74.25 293 ASP A C 1
ATOM 2485 O O . ASP A 1 293 ? -47.979 -11.266 18.812 1.00 74.25 293 ASP A O 1
ATOM 2489 N N . GLN A 1 294 ? -46.702 -11.597 17.003 1.00 71.44 294 GLN A N 1
ATOM 2490 C CA . GLN A 1 294 ? -47.579 -12.615 16.422 1.00 71.44 294 GLN A CA 1
ATOM 2491 C C . GLN A 1 294 ? -47.596 -13.922 17.227 1.00 71.44 294 GLN A C 1
ATOM 2493 O O . GLN A 1 294 ? -48.662 -14.536 17.359 1.00 71.44 294 GLN A O 1
ATOM 2498 N N . THR A 1 295 ? -46.456 -14.371 17.768 1.00 66.25 295 THR A N 1
ATOM 2499 C CA . THR A 1 295 ? -46.412 -15.544 18.658 1.00 66.25 295 THR A CA 1
ATOM 2500 C C . THR A 1 295 ? -47.130 -15.272 19.972 1.00 66.25 295 THR A C 1
ATOM 2502 O O . THR A 1 295 ? -47.965 -16.084 20.365 1.00 66.25 295 THR A O 1
ATOM 2505 N N . MET A 1 296 ? -46.932 -14.099 20.578 1.00 63.69 296 MET A N 1
ATOM 2506 C CA . MET A 1 296 ? -47.642 -13.694 21.796 1.00 63.69 296 MET A CA 1
ATOM 2507 C C . MET A 1 296 ? -49.158 -13.592 21.579 1.00 63.69 296 MET A C 1
ATOM 2509 O O . MET A 1 296 ? -49.948 -14.041 22.413 1.00 63.69 296 MET A O 1
ATOM 2513 N N . ALA A 1 297 ? -49.595 -13.065 20.430 1.00 59.19 297 ALA A N 1
ATOM 2514 C CA . ALA A 1 297 ? -51.010 -13.004 20.065 1.00 59.19 297 ALA A CA 1
ATOM 2515 C C . ALA A 1 297 ? -51.630 -14.399 19.846 1.00 59.19 297 ALA A C 1
ATOM 2517 O O . ALA A 1 297 ? -52.800 -14.619 20.177 1.00 59.19 297 ALA A O 1
ATOM 2518 N N . LYS A 1 298 ? -50.861 -15.359 19.313 1.00 55.38 298 LYS A N 1
ATOM 2519 C CA . LYS A 1 298 ? -51.292 -16.758 19.149 1.00 55.38 298 LYS A CA 1
ATOM 2520 C C . LYS A 1 298 ? -51.309 -17.522 20.475 1.00 55.38 298 LYS A C 1
ATOM 2522 O O . LYS A 1 298 ? -52.248 -18.281 20.698 1.00 55.38 298 LYS A O 1
ATOM 2527 N N . GLU A 1 299 ? -50.339 -17.308 21.361 1.00 53.22 299 GLU A N 1
ATOM 2528 C CA . GLU A 1 299 ? -50.270 -17.954 22.681 1.00 53.22 299 GLU A CA 1
ATOM 2529 C C . GLU A 1 299 ? -51.360 -17.447 23.633 1.00 53.22 299 GLU A C 1
ATOM 2531 O O . GLU A 1 299 ? -52.040 -18.265 24.257 1.00 53.22 299 GLU A O 1
ATOM 2536 N N . LYS A 1 300 ? -51.660 -16.136 23.634 1.00 51.91 300 LYS A N 1
ATOM 2537 C CA . LYS A 1 300 ? -52.837 -15.581 24.336 1.00 51.91 300 LYS A CA 1
ATOM 2538 C C . LYS A 1 300 ? -54.159 -16.208 23.882 1.00 51.91 300 LYS A C 1
ATOM 2540 O O . LYS A 1 300 ? -55.094 -16.294 24.672 1.00 51.91 300 LYS A O 1
ATOM 2545 N N . LYS A 1 301 ? -54.248 -16.662 22.626 1.00 49.12 301 LYS A N 1
ATOM 2546 C CA . LYS A 1 301 ? -55.414 -17.390 22.096 1.00 49.12 301 LYS A CA 1
ATOM 2547 C C . LYS A 1 301 ? -55.433 -18.875 22.468 1.00 49.12 301 LYS A C 1
ATOM 2549 O O . LYS A 1 301 ? -56.498 -19.479 22.382 1.00 49.12 301 LYS A O 1
ATOM 2554 N N . LYS A 1 302 ? -54.292 -19.476 22.830 1.00 40.03 302 LYS A N 1
ATOM 2555 C CA . LYS A 1 302 ? -54.141 -20.937 22.918 1.00 40.03 302 LYS A CA 1
ATOM 2556 C C . LYS A 1 302 ? -54.079 -21.495 24.338 1.00 40.03 302 LYS A C 1
ATOM 2558 O O . LYS A 1 302 ? -54.340 -22.683 24.476 1.00 40.03 302 LYS A O 1
ATOM 2563 N N . SER A 1 303 ? -53.787 -20.710 25.383 1.00 32.09 303 SER A N 1
ATOM 2564 C CA . SER A 1 303 ? -53.815 -21.280 26.736 1.00 32.09 303 SER A CA 1
ATOM 2565 C C . SER A 1 303 ? -53.936 -20.284 27.891 1.00 32.09 303 SER A C 1
ATOM 2567 O O . SER A 1 303 ? -53.083 -19.431 28.112 1.00 32.09 303 SER A O 1
ATOM 2569 N N . ARG A 1 304 ? -54.965 -20.522 28.711 1.00 38.22 304 ARG A N 1
ATOM 2570 C CA . ARG A 1 304 ? -55.142 -20.091 30.107 1.00 38.22 304 ARG A CA 1
ATOM 2571 C C . ARG A 1 304 ? -54.273 -20.933 31.071 1.00 38.22 304 ARG A C 1
ATOM 2573 O O . ARG A 1 304 ? -54.569 -21.006 32.256 1.00 38.22 304 ARG A O 1
ATOM 2580 N N . SER A 1 305 ? -53.230 -21.601 30.576 1.00 33.31 305 SER A N 1
ATOM 2581 C CA . SER A 1 305 ? -52.345 -22.476 31.354 1.00 33.31 305 SER A CA 1
ATOM 2582 C C . SER A 1 305 ? -51.021 -22.702 30.618 1.00 33.31 305 SER A C 1
ATOM 2584 O O . SER A 1 305 ? -51.044 -23.156 29.477 1.00 33.31 305 SER A O 1
ATOM 2586 N N . LEU A 1 306 ? -49.902 -22.466 31.311 1.00 29.12 306 LEU A N 1
ATOM 2587 C CA . LEU A 1 306 ? -48.490 -22.596 30.898 1.00 29.12 306 LEU A CA 1
ATOM 2588 C C . LEU A 1 306 ? -47.848 -21.295 30.393 1.00 29.12 306 LEU A C 1
ATOM 2590 O O . LEU A 1 306 ? -47.888 -20.951 29.216 1.00 29.12 306 LEU A O 1
ATOM 2594 N N . LEU A 1 307 ? -47.214 -20.603 31.342 1.00 28.02 307 LEU A N 1
ATOM 2595 C CA . LEU A 1 307 ? -46.276 -19.511 31.122 1.00 28.02 307 LEU A CA 1
ATOM 2596 C C . LEU A 1 307 ? -44.928 -20.126 30.699 1.00 28.02 307 LEU A C 1
ATOM 2598 O O . LEU A 1 307 ? -44.185 -20.610 31.547 1.00 28.02 307 LEU A O 1
ATOM 2602 N N . ASN A 1 308 ? -44.628 -20.145 29.400 1.00 31.25 308 ASN A N 1
ATOM 2603 C CA . ASN A 1 308 ? -43.280 -20.428 28.902 1.00 31.25 308 ASN A CA 1
ATOM 2604 C C . ASN A 1 308 ? -42.659 -19.131 28.373 1.00 31.25 308 ASN A C 1
ATOM 2606 O O . ASN A 1 308 ? -43.294 -18.367 27.651 1.00 31.25 308 ASN A O 1
ATOM 2610 N N . ILE A 1 309 ? -41.415 -18.876 28.775 1.00 37.06 309 ILE A N 1
ATOM 2611 C CA . ILE A 1 309 ? -40.662 -17.654 28.485 1.00 37.06 309 ILE A CA 1
ATOM 2612 C C . ILE A 1 309 ? -40.254 -17.663 27.005 1.00 37.06 309 ILE A C 1
ATOM 2614 O O . ILE A 1 309 ? -39.273 -18.300 26.628 1.00 37.06 309 ILE A O 1
ATOM 2618 N N . CYS A 1 310 ? -41.005 -16.958 26.159 1.00 43.50 310 CYS A N 1
ATOM 2619 C CA . CYS A 1 310 ? -40.585 -16.617 24.801 1.00 43.50 310 CYS A CA 1
ATOM 2620 C C . CYS A 1 310 ? -39.833 -15.279 24.847 1.00 43.50 310 CYS A C 1
ATOM 2622 O O . CYS A 1 310 ? -40.353 -14.312 25.403 1.00 43.50 310 CYS A O 1
ATOM 2624 N N . GLY A 1 311 ? -38.633 -15.209 24.265 1.00 44.59 311 GLY A N 1
ATOM 2625 C CA . GLY A 1 311 ? -37.828 -13.987 24.163 1.00 44.59 311 GLY A CA 1
ATOM 2626 C C . GLY A 1 311 ? -37.032 -13.930 22.860 1.00 44.59 311 GLY A C 1
ATOM 2627 O O . GLY A 1 311 ? -36.816 -14.956 22.214 1.00 44.59 311 GLY A O 1
ATOM 2628 N N . ILE A 1 312 ? -36.607 -12.732 22.455 1.00 51.72 312 ILE A N 1
ATOM 2629 C CA . ILE A 1 312 ? -35.848 -12.522 21.212 1.00 51.72 312 ILE A CA 1
ATOM 2630 C C . ILE A 1 312 ? -34.366 -12.821 21.466 1.00 51.72 312 ILE A C 1
ATOM 2632 O O . ILE A 1 312 ? -33.726 -12.175 22.296 1.00 51.72 312 ILE A O 1
ATOM 2636 N N . VAL A 1 313 ? -33.795 -13.785 20.739 1.00 47.53 313 VAL A N 1
ATOM 2637 C CA . VAL A 1 313 ? -32.385 -14.178 20.882 1.00 47.53 313 VAL A CA 1
ATOM 2638 C C . VAL A 1 313 ? -31.601 -13.809 19.626 1.00 47.53 313 VAL A C 1
ATOM 2640 O O . VAL A 1 313 ? -31.886 -14.312 18.543 1.00 47.53 313 VAL A O 1
ATOM 2643 N N . PHE A 1 314 ? -30.570 -12.979 19.791 1.00 52.25 314 PHE A N 1
ATOM 2644 C CA . PHE A 1 314 ? -29.596 -12.660 18.748 1.00 52.25 314 PHE A CA 1
ATOM 2645 C C . PHE A 1 314 ? -28.229 -13.256 19.092 1.00 52.25 314 PHE A C 1
ATOM 2647 O O . PHE A 1 314 ? -27.620 -12.911 20.108 1.00 52.25 314 PHE A O 1
ATOM 2654 N N . ILE A 1 315 ? -27.731 -14.129 18.212 1.00 50.69 315 ILE A N 1
ATOM 2655 C CA . ILE A 1 315 ? -26.376 -14.689 18.280 1.00 50.69 315 ILE A CA 1
ATOM 2656 C C . ILE A 1 315 ? -25.588 -14.139 17.093 1.00 50.69 315 ILE A C 1
ATOM 2658 O O . ILE A 1 315 ? -25.839 -14.523 15.951 1.00 50.69 315 ILE A O 1
ATOM 2662 N N . LEU A 1 316 ? -24.626 -13.250 17.353 1.00 50.75 316 LEU A N 1
ATOM 2663 C CA . LEU A 1 316 ? -23.683 -12.816 16.323 1.00 50.75 316 LEU A CA 1
ATOM 2664 C C . LEU A 1 316 ? -22.439 -13.702 16.351 1.00 50.75 316 LEU A C 1
ATOM 2666 O O . LEU A 1 316 ? -21.528 -13.506 17.155 1.00 50.75 316 LEU A O 1
ATOM 2670 N N . ASN A 1 317 ? -22.405 -14.657 15.422 1.00 39.59 317 ASN A N 1
ATOM 2671 C CA . ASN A 1 317 ? -21.218 -15.428 15.069 1.00 39.59 317 ASN A CA 1
ATOM 2672 C C . ASN A 1 317 ? -20.730 -14.983 13.689 1.00 39.59 317 ASN A C 1
ATOM 2674 O O . ASN A 1 317 ? -21.119 -15.545 12.667 1.00 39.59 317 ASN A O 1
ATOM 2678 N N . LEU A 1 318 ? -19.860 -13.975 13.651 1.00 37.38 318 LEU A N 1
ATOM 2679 C CA . LEU A 1 318 ? -19.030 -13.752 12.472 1.00 37.38 318 LEU A CA 1
ATOM 2680 C C . LEU A 1 318 ? -17.844 -14.706 12.577 1.00 37.38 318 LEU A C 1
ATOM 2682 O O . LEU A 1 318 ? -16.880 -14.444 13.293 1.00 37.38 318 LEU A O 1
ATOM 2686 N N . VAL A 1 319 ? -17.951 -15.849 11.896 1.00 27.75 319 VAL A N 1
ATOM 2687 C CA . VAL A 1 319 ? -16.816 -16.749 11.688 1.00 27.75 319 VAL A CA 1
ATOM 2688 C C . VAL A 1 319 ? -15.799 -15.985 10.849 1.00 27.75 319 VAL A C 1
ATOM 2690 O O . VAL A 1 319 ? -15.927 -15.877 9.631 1.00 27.75 319 VAL A O 1
ATOM 2693 N N . ILE A 1 320 ? -14.794 -15.420 11.511 1.00 29.67 320 ILE A N 1
ATOM 2694 C CA . ILE A 1 320 ? -13.564 -15.016 10.842 1.00 29.67 320 ILE A CA 1
ATOM 2695 C C . ILE A 1 320 ? -12.929 -16.333 10.375 1.00 29.67 320 ILE A C 1
ATOM 2697 O O . ILE A 1 320 ? -12.648 -17.182 11.224 1.00 29.67 320 ILE A O 1
ATOM 2701 N N . PRO A 1 321 ? -12.738 -16.577 9.064 1.00 26.09 321 PRO A N 1
ATOM 2702 C CA . PRO A 1 321 ? -12.064 -17.788 8.622 1.00 26.09 321 PRO A CA 1
ATOM 2703 C C . PRO A 1 321 ? -10.686 -17.847 9.290 1.00 26.09 321 PRO A C 1
ATOM 2705 O O . PRO A 1 321 ? -9.874 -16.934 9.146 1.00 26.09 321 PRO A O 1
ATOM 2708 N N . ALA A 1 322 ? -10.440 -18.929 10.032 1.00 26.77 322 ALA A N 1
ATOM 2709 C CA . ALA A 1 322 ? -9.287 -19.151 10.907 1.00 26.77 322 ALA A CA 1
ATOM 2710 C C . ALA A 1 322 ? -7.923 -19.251 10.185 1.00 26.77 322 ALA A C 1
ATOM 2712 O O . ALA A 1 322 ? -6.959 -19.757 10.744 1.00 26.77 322 ALA A O 1
ATOM 2713 N N . LYS A 1 323 ? -7.798 -18.749 8.952 1.00 28.94 323 LYS A N 1
ATOM 2714 C CA . LYS A 1 323 ? -6.541 -18.742 8.188 1.00 28.94 323 LYS A CA 1
ATOM 2715 C C . LYS A 1 323 ? -5.666 -17.503 8.405 1.00 28.94 323 LYS A C 1
ATOM 2717 O O . LYS A 1 323 ? -4.638 -17.381 7.747 1.00 28.94 323 LYS A O 1
ATOM 2722 N N . THR A 1 324 ? -6.033 -16.601 9.316 1.00 31.12 324 THR A N 1
ATOM 2723 C CA . THR A 1 324 ? -5.322 -15.318 9.502 1.00 31.12 324 THR A CA 1
ATOM 2724 C C . THR A 1 324 ? -4.624 -15.148 10.854 1.00 31.12 324 THR A C 1
ATOM 2726 O O . THR A 1 324 ? -4.055 -14.091 11.089 1.00 31.12 324 THR A O 1
ATOM 2729 N N . LEU A 1 325 ? -4.626 -16.162 11.727 1.00 30.16 325 LEU A N 1
ATOM 2730 C CA . LEU A 1 325 ? -3.984 -16.091 13.054 1.00 30.16 325 LEU A CA 1
ATOM 2731 C C . LEU A 1 325 ? -2.698 -16.924 13.184 1.00 30.16 325 LEU A C 1
ATOM 2733 O O . LEU A 1 325 ? -2.059 -16.878 14.224 1.00 30.16 325 LEU A O 1
ATOM 2737 N N . GLU A 1 326 ? -2.269 -17.624 12.130 1.00 27.59 326 GLU A N 1
ATOM 2738 C CA . GLU A 1 326 ? -1.023 -18.415 12.148 1.00 27.59 326 GLU A CA 1
ATOM 2739 C C . GLU A 1 326 ? 0.230 -17.643 11.695 1.00 27.59 326 GLU A C 1
ATOM 2741 O O . GLU A 1 326 ? 1.306 -18.223 11.571 1.00 27.59 326 GLU A O 1
ATOM 2746 N N . LYS A 1 327 ? 0.123 -16.332 11.442 1.00 32.09 327 LYS A N 1
ATOM 2747 C CA . LYS A 1 327 ? 1.280 -15.462 11.170 1.00 32.09 327 LYS A CA 1
ATOM 2748 C C . LYS A 1 327 ? 1.069 -14.057 11.730 1.00 32.09 327 LYS A C 1
ATOM 2750 O O . LYS A 1 327 ? 0.815 -13.125 10.967 1.00 32.09 327 LYS A O 1
ATOM 2755 N N . ILE A 1 328 ? 1.190 -13.925 13.047 1.00 35.41 328 ILE A N 1
ATOM 2756 C CA . ILE A 1 328 ? 1.727 -12.722 13.698 1.00 35.41 328 ILE A CA 1
ATOM 2757 C C . ILE A 1 328 ? 2.838 -13.185 14.625 1.00 35.41 328 ILE A C 1
ATOM 2759 O O . ILE A 1 328 ? 2.588 -14.169 15.356 1.00 35.41 328 ILE A O 1
#

Foldseek 3Di:
DVLVVVCLVCVVCNVVSLVVVLVVQLVVVCVQQVASQLSLLVSLVVVLQLLVLCLVLPLVCVLVVNDDPVVSVVSSVVSSVVVVVVVVVCCVVPVLVVLSSPDDDHDVVLSVVVVVVLVVLVVVLVVDDSNDPVNSVSSVVSSVVSVVSSVVVSVVSVVVVVVVVVVVVVVVVVVVVVVVVVVVVVVVVVVVVVVVVVVCVVVPVPDDPVVVCCVVVVVVCVVVVVVVVVVQLVLEQAVLLSVLVVVLVVVCVVVVAAEEEHDPHRHHHDPDDSVVSSVVSNVVSVVQVVVVVVVVVVVVVPDPDDDDRDHYYDYDDPPPPPPPPPPD

Radius of gyration: 34.12 Å; chains: 1; bounding box: 86×42×100 Å